Protein AF-A0A238VGG2-F1 (afdb_monomer_lite)

Secondary structure (DSSP, 8-state):
-PPPBPBTT-EEEETT-SSEEEEE--S-SS-EETTEEBPBTT--EE-TTTTSB-GGGTTPBP-----SPPBS--SS-EETTEEBPBTT-EEE-TTS-EEEEEE----S-------------------EEEEEEEEETTS-SB-S---TT--EEEEEEEESPPTT-EEEEEEE-TT---SBTTB-EEEEEEEB-TTSEEEEEE--------

Structure (mmCIF, N/CA/C/O backbone):
data_AF-A0A238VGG2-F1
#
_entry.id   AF-A0A238VGG2-F1
#
loop_
_atom_site.group_PDB
_atom_site.id
_atom_site.type_symbol
_atom_site.label_atom_id
_atom_site.label_alt_id
_atom_site.label_comp_id
_atom_site.label_asym_id
_atom_site.label_entity_id
_atom_site.label_seq_id
_atom_site.pdbx_PDB_ins_code
_atom_site.Cartn_x
_atom_site.Cartn_y
_atom_site.Cartn_z
_atom_site.occupancy
_atom_site.B_iso_or_equiv
_atom_site.auth_seq_id
_atom_site.auth_comp_id
_atom_site.auth_asym_id
_atom_site.auth_atom_id
_atom_site.pdbx_PDB_model_num
ATOM 1 N N . MET A 1 1 ? 12.698 -25.047 -14.160 1.00 49.50 1 MET A N 1
ATOM 2 C CA . MET A 1 1 ? 12.007 -24.312 -13.079 1.00 49.50 1 MET A CA 1
ATOM 3 C C . MET A 1 1 ? 10.687 -23.835 -13.647 1.00 49.50 1 MET A C 1
ATOM 5 O O . MET A 1 1 ? 10.667 -23.454 -14.809 1.00 49.50 1 MET A O 1
ATOM 9 N N . ALA A 1 2 ? 9.591 -23.953 -12.907 1.00 60.28 2 ALA A N 1
ATOM 10 C CA . ALA A 1 2 ? 8.304 -23.449 -13.374 1.00 60.28 2 ALA A CA 1
ATOM 11 C C . ALA A 1 2 ? 8.304 -21.917 -13.292 1.00 60.28 2 ALA A C 1
ATOM 13 O O . ALA A 1 2 ? 8.657 -21.376 -12.247 1.00 60.28 2 ALA A O 1
ATOM 14 N N . THR A 1 3 ? 7.943 -21.253 -14.388 1.00 80.50 3 THR A N 1
ATOM 15 C CA . THR A 1 3 ? 7.956 -19.792 -14.491 1.00 80.50 3 THR A CA 1
ATOM 16 C C . THR A 1 3 ? 6.857 -19.174 -13.635 1.00 80.50 3 THR A C 1
ATOM 18 O O . THR A 1 3 ? 5.703 -19.607 -13.697 1.00 80.50 3 THR A O 1
ATOM 21 N N . LYS A 1 4 ? 7.213 -18.159 -12.844 1.00 90.12 4 LYS A N 1
ATOM 22 C CA . LYS A 1 4 ? 6.275 -17.431 -11.983 1.00 90.12 4 LYS A CA 1
ATOM 23 C C . LYS A 1 4 ? 5.647 -16.223 -12.678 1.00 90.12 4 LYS A C 1
ATOM 25 O O . LYS A 1 4 ? 6.296 -15.560 -13.487 1.00 90.12 4 LYS A O 1
ATOM 30 N N . TYR A 1 5 ? 4.408 -15.915 -12.308 1.00 93.00 5 TYR A N 1
ATOM 31 C CA . TYR A 1 5 ? 3.706 -14.683 -12.659 1.00 93.00 5 TYR A CA 1
ATOM 32 C C . TYR A 1 5 ? 4.059 -13.563 -11.693 1.00 93.00 5 TYR A C 1
ATOM 34 O O . TYR A 1 5 ? 4.275 -13.782 -10.501 1.00 93.00 5 TYR A O 1
ATOM 42 N N . VAL A 1 6 ? 4.073 -12.347 -12.218 1.00 94.94 6 VAL A N 1
ATOM 43 C CA . VAL A 1 6 ? 4.425 -11.149 -11.463 1.00 94.94 6 VAL A CA 1
ATOM 44 C C . VAL A 1 6 ? 3.190 -10.595 -10.766 1.00 94.94 6 VAL A C 1
ATOM 46 O O . VAL A 1 6 ? 2.151 -10.386 -11.391 1.00 94.94 6 VAL A O 1
ATOM 49 N N . CYS A 1 7 ? 3.303 -10.349 -9.465 1.00 94.69 7 CYS A N 1
ATOM 50 C CA . CYS A 1 7 ? 2.231 -9.786 -8.652 1.00 94.69 7 CYS A CA 1
ATOM 51 C C . CYS A 1 7 ? 2.473 -8.297 -8.357 1.00 94.69 7 CYS A C 1
ATOM 53 O O . CYS A 1 7 ? 3.608 -7.821 -8.354 1.00 94.69 7 CYS A O 1
ATOM 55 N N . LYS A 1 8 ? 1.413 -7.554 -8.025 1.00 95.94 8 LYS A N 1
ATOM 56 C CA . LYS A 1 8 ? 1.519 -6.174 -7.533 1.00 95.94 8 LYS A CA 1
ATOM 57 C C . LYS A 1 8 ? 2.476 -6.081 -6.347 1.00 95.94 8 LYS A C 1
ATOM 59 O O . LYS A 1 8 ? 2.364 -6.842 -5.387 1.00 95.94 8 LYS A O 1
ATOM 64 N N . GLY A 1 9 ? 3.380 -5.107 -6.411 1.00 96.56 9 GLY A N 1
ATOM 65 C CA . GLY A 1 9 ? 4.445 -4.910 -5.434 1.00 96.56 9 GLY A CA 1
ATOM 66 C C . GLY A 1 9 ? 5.707 -5.728 -5.702 1.00 96.56 9 GLY A C 1
ATOM 67 O O . GLY A 1 9 ? 6.626 -5.625 -4.896 1.00 96.56 9 GLY A O 1
ATOM 68 N N . ALA A 1 10 ? 5.763 -6.512 -6.788 1.00 97.56 10 ALA A N 1
ATOM 69 C CA . ALA A 1 10 ? 6.955 -7.261 -7.179 1.00 97.56 10 ALA A CA 1
ATOM 70 C C . ALA A 1 10 ? 8.208 -6.381 -7.162 1.00 97.56 10 ALA A C 1
ATOM 72 O O . ALA A 1 10 ? 8.181 -5.232 -7.616 1.00 97.56 10 ALA A O 1
ATOM 73 N N . LEU A 1 11 ? 9.301 -6.928 -6.638 1.00 98.06 11 LEU A N 1
ATOM 74 C CA . LEU A 1 11 ? 10.572 -6.226 -6.568 1.00 98.06 11 LEU A CA 1
ATOM 75 C C . LEU A 1 11 ? 11.284 -6.350 -7.906 1.00 98.06 11 LEU A C 1
ATOM 77 O O . LEU A 1 11 ? 11.356 -7.423 -8.511 1.00 98.06 11 LEU A O 1
ATOM 81 N N . CYS A 1 12 ? 11.770 -5.213 -8.380 1.00 97.94 12 CYS A N 1
ATOM 82 C CA . CYS A 1 12 ? 12.477 -5.086 -9.636 1.00 97.94 12 CYS A CA 1
ATOM 83 C C . CYS A 1 12 ? 13.794 -4.350 -9.404 1.00 97.94 12 CYS A C 1
ATOM 85 O O . CYS A 1 12 ? 13.856 -3.382 -8.645 1.00 97.94 12 CYS A O 1
ATOM 87 N N . ALA A 1 13 ? 14.841 -4.740 -10.121 1.00 97.94 13 ALA A N 1
ATOM 88 C CA . ALA A 1 13 ? 16.136 -4.080 -10.078 1.00 97.94 13 ALA A CA 1
ATOM 89 C C . ALA A 1 13 ? 16.459 -3.448 -11.431 1.00 97.94 13 ALA A C 1
ATOM 91 O O . ALA A 1 13 ? 16.430 -4.113 -12.467 1.00 97.94 13 ALA A O 1
ATOM 92 N N . CYS A 1 14 ? 16.815 -2.163 -11.410 1.00 98.12 14 CYS A N 1
ATOM 93 C CA . CYS A 1 14 ? 17.439 -1.486 -12.540 1.00 98.12 14 CYS A CA 1
ATOM 94 C C . CYS A 1 14 ? 18.959 -1.611 -12.415 1.00 98.12 14 CYS A C 1
ATOM 96 O O . CYS A 1 14 ? 19.518 -1.262 -11.377 1.00 98.12 14 CYS A O 1
ATOM 98 N N . ASN A 1 15 ? 19.654 -2.018 -13.478 1.00 98.00 15 ASN A N 1
ATOM 99 C CA . ASN A 1 15 ? 21.123 -2.120 -13.469 1.00 98.00 15 ASN A CA 1
ATOM 100 C C . ASN A 1 15 ? 21.849 -0.776 -13.226 1.00 98.00 15 ASN A C 1
ATOM 102 O O . ASN A 1 15 ? 23.027 -0.764 -12.862 1.00 98.00 15 ASN A O 1
ATOM 106 N N . GLN A 1 16 ? 21.153 0.349 -13.410 1.00 97.81 16 GLN A N 1
ATOM 107 C CA . GLN A 1 16 ? 21.659 1.698 -13.138 1.00 97.81 16 GLN A CA 1
ATOM 108 C C . GLN A 1 16 ? 21.134 2.294 -11.826 1.00 97.81 16 GLN A C 1
ATOM 110 O O . GLN A 1 16 ? 21.516 3.413 -11.489 1.00 97.81 16 GLN A O 1
ATOM 115 N N . GLY A 1 17 ? 20.254 1.585 -11.114 1.00 97.00 17 GLY A N 1
ATOM 116 C CA . GLY A 1 17 ? 19.713 1.993 -9.819 1.00 97.00 17 GLY A CA 1
ATOM 117 C C . GLY A 1 17 ? 20.608 1.579 -8.650 1.00 97.00 17 GLY A C 1
ATOM 118 O O . GLY A 1 17 ? 21.492 0.733 -8.794 1.00 97.00 17 GLY A O 1
ATOM 119 N N . THR A 1 18 ? 20.365 2.163 -7.478 1.00 97.06 18 THR A N 1
ATOM 120 C CA . THR A 1 18 ? 21.020 1.772 -6.216 1.00 97.06 18 THR A CA 1
ATOM 121 C C . THR A 1 18 ? 20.118 0.955 -5.295 1.00 97.06 18 THR A C 1
ATOM 123 O O . THR A 1 18 ? 20.611 0.379 -4.327 1.00 97.06 18 THR A O 1
ATOM 126 N N . LYS A 1 19 ? 18.811 0.906 -5.572 1.00 97.38 19 LYS A N 1
ATOM 127 C CA . LYS A 1 19 ? 17.815 0.155 -4.799 1.00 97.38 19 LYS A CA 1
ATOM 128 C C . LYS A 1 19 ? 16.860 -0.598 -5.720 1.00 97.38 19 LYS A C 1
ATOM 130 O O . LYS A 1 19 ? 16.737 -0.274 -6.903 1.00 97.38 19 LYS A O 1
ATOM 135 N N . GLU A 1 20 ? 16.167 -1.576 -5.155 1.00 97.50 20 GLU A N 1
ATOM 136 C CA . GLU A 1 20 ? 15.030 -2.218 -5.808 1.00 97.50 20 GLU A CA 1
ATOM 137 C C . GLU A 1 20 ? 13.813 -1.288 -5.809 1.00 97.50 20 GLU A C 1
ATOM 139 O O . GLU A 1 20 ? 13.589 -0.539 -4.856 1.00 97.50 20 GLU A O 1
ATOM 144 N N . GLY A 1 21 ? 13.038 -1.347 -6.889 1.00 97.31 21 GLY A N 1
ATOM 145 C CA . GLY A 1 21 ? 11.762 -0.662 -7.037 1.00 97.31 21 GLY A CA 1
ATOM 146 C C . GLY A 1 21 ? 10.603 -1.646 -6.954 1.00 97.31 21 GLY A C 1
ATOM 147 O O . GLY A 1 21 ? 10.689 -2.757 -7.470 1.00 97.31 21 GLY A O 1
ATOM 148 N N . ALA A 1 22 ? 9.505 -1.226 -6.329 1.00 98.12 22 ALA A N 1
ATOM 149 C CA . ALA A 1 22 ? 8.283 -2.019 -6.257 1.00 98.12 22 ALA A CA 1
ATOM 150 C C . ALA A 1 22 ? 7.364 -1.689 -7.441 1.00 98.12 22 ALA A C 1
ATOM 152 O O . ALA A 1 22 ? 6.966 -0.531 -7.608 1.00 98.12 22 ALA A O 1
ATOM 153 N N . LEU A 1 23 ? 7.022 -2.701 -8.237 1.00 98.12 23 LEU A N 1
ATOM 154 C CA . LEU A 1 23 ? 6.115 -2.593 -9.378 1.00 98.12 23 LEU A CA 1
ATOM 155 C C . LEU A 1 23 ? 4.703 -2.230 -8.913 1.00 98.12 23 LEU A C 1
ATOM 157 O O . LEU A 1 23 ? 4.138 -2.893 -8.035 1.00 98.12 23 LEU A O 1
ATOM 161 N N . ASP A 1 24 ? 4.110 -1.204 -9.513 1.00 96.94 24 ASP A N 1
ATOM 162 C CA . ASP A 1 24 ? 2.689 -0.930 -9.355 1.00 96.94 24 ASP A CA 1
ATOM 163 C C . ASP A 1 24 ? 1.898 -1.571 -10.496 1.00 96.94 24 ASP A C 1
ATOM 165 O O . ASP A 1 24 ? 2.328 -1.591 -11.643 1.00 96.94 24 ASP A O 1
ATOM 169 N N . VAL A 1 25 ? 0.734 -2.118 -10.157 1.00 96.50 25 VAL A N 1
ATOM 170 C CA . VAL A 1 25 ? -0.173 -2.748 -11.122 1.00 96.50 25 VAL A CA 1
ATOM 171 C C . VAL A 1 25 ? -1.444 -1.923 -11.162 1.00 96.50 25 VAL A C 1
ATOM 173 O O . VAL A 1 25 ? -2.131 -1.796 -10.138 1.00 96.50 25 VAL A O 1
ATOM 176 N N . SER A 1 26 ? -1.704 -1.344 -12.330 1.00 94.69 26 SER A N 1
ATOM 177 C CA . SER A 1 26 ? -2.822 -0.435 -12.619 1.00 94.69 26 SER A CA 1
ATOM 178 C C . SER A 1 26 ? -3.506 -0.741 -13.955 1.00 94.69 26 SER A C 1
ATOM 180 O O . SER A 1 26 ? -4.574 -0.205 -14.242 1.00 94.69 26 SER A O 1
ATOM 182 N N . SER A 1 27 ? -2.933 -1.643 -14.754 1.00 93.88 27 SER A N 1
ATOM 183 C CA . SER A 1 27 ? -3.459 -2.078 -16.048 1.00 93.88 27 SER A CA 1
ATOM 184 C C . SER A 1 27 ? -4.814 -2.794 -15.975 1.00 93.88 27 SER A C 1
ATOM 186 O O . SER A 1 27 ? -5.473 -2.921 -17.013 1.00 93.88 27 SER A O 1
ATOM 188 N N . GLN A 1 28 ? -5.192 -3.282 -14.787 1.00 90.00 28 GLN A N 1
ATOM 189 C CA . GLN A 1 28 ? -6.351 -4.128 -14.498 1.00 90.00 28 GLN A CA 1
ATOM 190 C C . GLN A 1 28 ? -6.676 -4.116 -12.988 1.00 90.00 28 GLN A C 1
ATOM 192 O O . GLN A 1 28 ? -5.826 -3.753 -12.171 1.00 90.00 28 GLN A O 1
ATOM 197 N N . ASN A 1 29 ? -7.889 -4.528 -12.605 1.00 90.19 29 ASN A N 1
ATOM 198 C CA . ASN A 1 29 ? -8.339 -4.577 -11.204 1.00 90.19 29 ASN A CA 1
ATOM 199 C C . ASN A 1 29 ? -9.142 -5.844 -10.824 1.00 90.19 29 ASN A C 1
ATOM 201 O O . ASN A 1 29 ? -9.774 -5.865 -9.769 1.00 90.19 29 ASN A O 1
ATOM 205 N N . THR A 1 30 ? -9.126 -6.886 -11.660 1.00 82.81 30 THR A N 1
ATOM 206 C CA . THR A 1 30 ? -9.987 -8.077 -11.536 1.00 82.81 30 THR A CA 1
ATOM 207 C C . THR A 1 30 ? -9.240 -9.401 -11.405 1.00 82.81 30 THR A C 1
ATOM 209 O O . THR A 1 30 ? -9.787 -10.337 -10.833 1.00 82.81 30 THR A O 1
ATOM 212 N N . ILE A 1 31 ? -8.011 -9.515 -11.917 1.00 85.19 31 ILE A N 1
ATOM 213 C CA . ILE A 1 31 ? -7.256 -10.775 -11.936 1.00 85.19 31 ILE A CA 1
ATOM 214 C C . ILE A 1 31 ? -6.191 -10.765 -10.848 1.00 85.19 31 ILE A C 1
ATOM 216 O O . ILE A 1 31 ? -5.329 -9.882 -10.800 1.00 85.19 31 ILE A O 1
ATOM 220 N N . PHE A 1 32 ? -6.232 -11.780 -9.988 1.00 85.69 32 PHE A N 1
ATOM 221 C CA . PHE A 1 32 ? -5.375 -11.884 -8.816 1.00 85.69 32 PHE A CA 1
ATOM 222 C C . PHE A 1 32 ? -4.596 -13.199 -8.819 1.00 85.69 32 PHE A C 1
ATOM 224 O O . PHE A 1 32 ? -5.103 -14.252 -9.192 1.00 85.69 32 PHE A O 1
ATOM 231 N N . VAL A 1 33 ? -3.354 -13.134 -8.353 1.00 83.81 33 VAL A N 1
ATOM 232 C CA . VAL A 1 33 ? -2.507 -14.276 -8.019 1.00 83.81 33 VAL A CA 1
ATOM 233 C C . VAL A 1 33 ? -2.183 -14.151 -6.542 1.00 83.81 33 VAL A C 1
ATOM 235 O O . VAL A 1 33 ? -1.551 -13.182 -6.130 1.00 83.81 33 VAL A O 1
ATOM 238 N N . GLN A 1 34 ? -2.622 -15.122 -5.737 1.00 84.56 34 GLN A N 1
ATOM 239 C CA . GLN A 1 34 ? -2.363 -15.129 -4.289 1.00 84.56 34 GLN A CA 1
ATOM 240 C C . GLN A 1 34 ? -2.766 -13.797 -3.623 1.00 84.56 34 GLN A C 1
ATOM 242 O O . GLN A 1 34 ? -1.952 -13.160 -2.959 1.00 84.56 34 GLN A O 1
ATOM 247 N N . GLU A 1 35 ? -4.009 -13.358 -3.868 1.00 84.19 35 GLU A N 1
ATOM 248 C CA . GLU A 1 35 ? -4.610 -12.128 -3.310 1.00 84.19 35 GLU A CA 1
ATOM 249 C C . GLU A 1 35 ? -3.958 -10.808 -3.768 1.00 84.19 35 GLU A C 1
ATOM 251 O O . GLU A 1 35 ? -4.343 -9.725 -3.328 1.00 84.19 35 GLU A O 1
ATOM 256 N N . LYS A 1 36 ? -3.010 -10.860 -4.710 1.00 89.06 36 LYS A N 1
ATOM 257 C CA . LYS A 1 36 ? -2.356 -9.684 -5.300 1.00 89.06 36 LYS A CA 1
ATOM 258 C C . LYS A 1 36 ? -2.720 -9.565 -6.772 1.00 89.06 36 LYS A C 1
ATOM 260 O O . LYS A 1 36 ? -2.786 -10.571 -7.467 1.00 89.06 36 LYS A O 1
ATOM 265 N N . LEU A 1 37 ? -2.917 -8.345 -7.271 1.00 92.00 37 LEU A N 1
ATOM 266 C CA . LEU A 1 37 ? -3.197 -8.126 -8.694 1.00 92.00 37 LEU A CA 1
ATOM 267 C C . LEU A 1 37 ? -2.074 -8.710 -9.563 1.00 92.00 37 LEU A C 1
ATOM 269 O O . LEU A 1 37 ? -0.897 -8.460 -9.300 1.00 92.00 37 LEU A O 1
ATOM 273 N N . MET A 1 38 ? -2.442 -9.471 -10.593 1.00 92.38 38 MET A N 1
ATOM 274 C CA . MET A 1 38 ? -1.508 -9.970 -11.602 1.00 92.38 38 MET A CA 1
ATOM 275 C C . MET A 1 38 ? -1.034 -8.812 -12.487 1.00 92.38 38 MET A C 1
ATOM 277 O O . MET A 1 38 ? -1.862 -8.065 -13.010 1.00 92.38 38 MET A O 1
ATOM 281 N N . ALA A 1 39 ? 0.277 -8.668 -12.666 1.00 96.44 39 ALA A N 1
ATOM 282 C CA . ALA A 1 39 ? 0.845 -7.682 -13.576 1.00 96.44 39 ALA A CA 1
ATOM 283 C C . ALA A 1 39 ? 0.727 -8.138 -15.037 1.00 96.44 39 ALA A C 1
ATOM 285 O O . ALA A 1 39 ? 0.787 -9.329 -15.356 1.00 96.44 39 ALA A O 1
ATOM 286 N N . THR A 1 40 ? 0.607 -7.167 -15.929 1.00 97.06 40 THR A N 1
ATOM 287 C CA . THR A 1 40 ? 0.565 -7.349 -17.378 1.00 97.06 40 THR A CA 1
ATOM 288 C C . THR A 1 40 ? 1.739 -6.648 -18.042 1.00 97.06 40 THR A C 1
ATOM 290 O O . THR A 1 40 ? 2.438 -5.843 -17.421 1.00 97.06 40 THR A O 1
ATOM 293 N N . GLU A 1 41 ? 1.922 -6.913 -19.332 1.00 96.94 41 GLU A N 1
ATOM 294 C CA . GLU A 1 41 ? 2.948 -6.267 -20.149 1.00 96.94 41 GLU A CA 1
ATOM 295 C C . GLU A 1 41 ? 2.844 -4.728 -20.192 1.00 96.94 41 GLU A C 1
ATOM 297 O O . GLU A 1 41 ? 3.816 -4.069 -20.548 1.00 96.94 41 GLU A O 1
ATOM 302 N N . ASP A 1 42 ? 1.712 -4.147 -19.781 1.00 97.25 42 ASP A N 1
ATOM 303 C CA . ASP A 1 42 ? 1.482 -2.697 -19.768 1.00 97.25 42 ASP A CA 1
ATOM 304 C C . ASP A 1 42 ? 1.822 -2.027 -18.420 1.00 97.25 42 ASP A C 1
ATOM 306 O O . ASP A 1 42 ? 1.814 -0.799 -18.327 1.00 97.25 42 ASP A O 1
ATOM 310 N N . ASP A 1 43 ? 2.089 -2.789 -17.354 1.00 97.69 43 ASP A N 1
ATOM 311 C CA . ASP A 1 43 ? 2.350 -2.225 -16.022 1.00 97.69 43 ASP A CA 1
ATOM 312 C C . ASP A 1 43 ? 3.787 -1.704 -15.914 1.00 97.69 43 ASP A C 1
ATOM 314 O O . ASP A 1 43 ? 4.694 -2.416 -15.502 1.00 97.69 43 ASP A O 1
ATOM 318 N N . ILE A 1 44 ? 4.008 -0.451 -16.304 1.00 96.94 44 ILE A N 1
ATOM 319 C CA . ILE A 1 44 ? 5.346 0.163 -16.407 1.00 96.94 44 ILE A CA 1
ATOM 320 C C . ILE A 1 44 ? 5.668 1.159 -15.281 1.00 96.94 44 ILE A C 1
ATOM 322 O O . ILE A 1 44 ? 6.671 1.873 -15.338 1.00 96.94 44 ILE A O 1
ATOM 326 N N . THR A 1 45 ? 4.813 1.246 -14.262 1.00 96.38 45 THR A N 1
ATOM 327 C CA . THR A 1 45 ? 4.936 2.208 -13.162 1.00 96.38 45 THR A CA 1
ATOM 328 C C . THR A 1 45 ? 5.507 1.560 -11.904 1.00 96.38 45 THR A C 1
ATOM 330 O O . THR A 1 45 ? 5.261 0.398 -11.595 1.00 96.38 45 THR A O 1
ATOM 333 N N . PHE A 1 46 ? 6.281 2.329 -11.140 1.00 97.25 46 PHE A N 1
ATOM 334 C CA . PHE A 1 46 ? 6.927 1.867 -9.911 1.00 97.25 46 PHE A CA 1
ATOM 335 C C . PHE A 1 46 ? 6.618 2.834 -8.773 1.00 97.25 46 PHE A C 1
ATOM 337 O O . PHE A 1 46 ? 6.467 4.036 -8.994 1.00 97.25 46 PHE A O 1
ATOM 344 N N . LYS A 1 47 ? 6.542 2.331 -7.541 1.00 96.19 47 LYS A N 1
ATOM 345 C CA . LYS A 1 47 ? 6.327 3.182 -6.364 1.00 96.19 47 LYS A CA 1
ATOM 346 C C . LYS A 1 47 ? 7.597 3.948 -6.001 1.00 96.19 47 LYS A C 1
ATOM 348 O O . LYS A 1 47 ? 8.693 3.392 -6.043 1.00 96.19 47 LYS A O 1
ATOM 353 N N . SER A 1 48 ? 7.443 5.207 -5.584 1.00 93.19 48 SER A N 1
ATOM 354 C CA . SER A 1 48 ? 8.524 5.993 -4.970 1.00 93.19 48 SER A CA 1
ATOM 355 C C . SER A 1 48 ? 9.080 5.247 -3.742 1.00 93.19 48 SER A C 1
ATOM 357 O O . SER A 1 48 ? 8.277 4.720 -2.966 1.00 93.19 48 SER A O 1
ATOM 359 N N . PRO A 1 49 ? 10.413 5.154 -3.551 1.00 93.81 49 PRO A N 1
ATOM 360 C CA 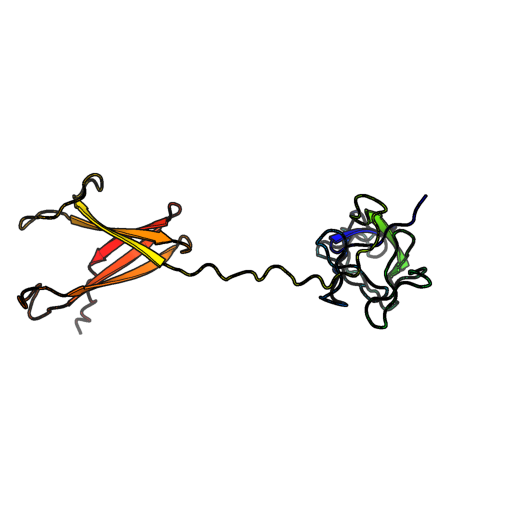. PRO A 1 49 ? 11.485 5.926 -4.197 1.00 93.81 49 PRO A CA 1
ATOM 361 C C . PRO A 1 49 ? 12.057 5.314 -5.494 1.00 93.81 49 PRO A C 1
ATOM 363 O O . PRO A 1 49 ? 13.226 5.532 -5.817 1.00 93.81 49 PRO A O 1
ATOM 366 N N . PHE A 1 50 ? 11.261 4.549 -6.248 1.00 94.81 50 PHE A N 1
ATOM 367 C CA . PHE A 1 50 ? 11.663 3.902 -7.500 1.00 94.81 50 PHE A CA 1
ATOM 368 C C . PHE A 1 50 ? 12.908 3.026 -7.289 1.00 94.81 50 PHE A C 1
ATOM 370 O O . PHE A 1 50 ? 12.935 2.219 -6.369 1.00 94.81 50 PHE A O 1
ATOM 377 N N . PHE A 1 51 ? 13.953 3.201 -8.102 1.00 97.56 51 PHE A N 1
ATOM 378 C CA . PHE A 1 51 ? 15.206 2.441 -8.019 1.00 97.56 51 PHE A CA 1
ATOM 379 C C . PHE A 1 51 ? 16.311 3.160 -7.217 1.00 97.56 51 PHE A C 1
ATOM 381 O O . PHE A 1 51 ? 17.503 2.948 -7.459 1.00 97.56 51 PHE A O 1
ATOM 388 N N . GLY A 1 52 ? 15.943 4.052 -6.288 1.00 97.00 52 GLY A N 1
ATOM 389 C CA . GLY A 1 52 ? 16.901 4.839 -5.506 1.00 97.00 52 GLY A CA 1
ATOM 390 C C . GLY A 1 52 ? 17.564 5.926 -6.350 1.00 97.00 52 GLY A C 1
ATOM 391 O O . GLY A 1 52 ? 16.870 6.758 -6.922 1.00 97.00 52 GLY A O 1
ATOM 392 N N . ASN A 1 53 ? 18.892 5.919 -6.451 1.00 97.56 53 ASN A N 1
ATOM 393 C CA . ASN A 1 53 ? 19.662 6.889 -7.236 1.00 97.56 53 ASN A CA 1
ATOM 394 C C . ASN A 1 53 ? 20.082 6.274 -8.574 1.00 97.56 53 ASN A C 1
ATOM 396 O O . ASN A 1 53 ? 20.368 5.080 -8.648 1.00 97.56 53 ASN A O 1
ATOM 400 N N . CYS A 1 54 ? 20.138 7.080 -9.633 1.00 97.38 54 CYS A N 1
ATOM 401 C CA . CYS A 1 54 ? 20.461 6.608 -10.976 1.00 97.38 54 CYS A CA 1
ATOM 402 C C . CYS A 1 54 ? 21.880 7.010 -11.400 1.00 97.38 54 CYS A C 1
ATOM 404 O O . CYS A 1 54 ? 22.185 8.194 -11.551 1.00 97.38 54 CYS A O 1
ATOM 406 N N . LYS A 1 55 ? 22.731 6.020 -11.695 1.00 97.25 55 LYS A N 1
ATOM 407 C CA . LYS A 1 55 ? 24.117 6.231 -12.156 1.00 97.25 55 LYS A CA 1
ATOM 408 C C . LYS A 1 55 ? 24.195 7.054 -13.447 1.00 97.25 55 LYS A C 1
ATOM 410 O O . LYS A 1 55 ? 25.075 7.896 -13.586 1.00 97.25 55 LYS A O 1
ATOM 415 N N . LEU A 1 56 ? 23.242 6.859 -14.364 1.00 96.25 56 LEU A N 1
ATOM 416 C CA . LEU A 1 56 ? 23.173 7.600 -15.632 1.00 96.25 56 LEU A CA 1
ATOM 417 C C . LEU A 1 56 ? 22.668 9.042 -15.468 1.00 96.25 56 LEU A C 1
ATOM 419 O O . LEU A 1 56 ? 22.908 9.875 -16.336 1.00 96.25 56 LEU A O 1
ATOM 423 N N . LYS A 1 57 ? 22.019 9.365 -14.342 1.00 94.19 57 LYS A N 1
ATOM 424 C CA . LYS A 1 57 ? 21.597 10.728 -13.987 1.00 94.19 57 LYS A CA 1
ATOM 425 C C . LYS A 1 57 ? 22.517 11.332 -12.924 1.00 94.19 57 LYS A C 1
ATOM 427 O O . LYS A 1 57 ? 22.039 11.896 -11.957 1.00 94.19 57 LYS A O 1
ATOM 432 N N . LYS A 1 58 ? 23.840 11.166 -13.051 1.00 94.38 58 LYS A N 1
ATOM 433 C CA . LYS A 1 58 ? 24.835 11.740 -12.113 1.00 94.38 58 LYS A CA 1
ATOM 434 C C . LYS A 1 58 ? 24.579 11.392 -10.631 1.00 94.38 58 LYS A C 1
ATOM 436 O O . LYS A 1 58 ? 24.946 12.155 -9.746 1.00 94.38 58 LYS A O 1
ATOM 441 N N . ASN A 1 59 ? 23.999 10.219 -10.364 1.00 93.44 59 ASN A N 1
ATOM 442 C CA . ASN A 1 59 ? 23.560 9.759 -9.040 1.00 93.44 59 ASN A CA 1
ATOM 443 C C . ASN A 1 59 ? 22.424 10.576 -8.396 1.00 93.44 59 ASN A C 1
ATOM 445 O O . ASN A 1 59 ? 22.201 10.441 -7.192 1.00 93.44 59 ASN A O 1
ATOM 449 N N . ASP A 1 60 ? 21.665 11.342 -9.179 1.00 95.62 60 ASP A N 1
ATOM 450 C CA . ASP A 1 60 ? 20.418 11.965 -8.734 1.00 95.62 60 ASP A CA 1
ATOM 451 C C . ASP A 1 60 ? 19.326 10.910 -8.462 1.00 95.62 60 ASP A C 1
ATOM 453 O O . ASP A 1 60 ? 19.409 9.776 -8.967 1.00 95.62 60 ASP A O 1
ATOM 457 N N . PRO A 1 61 ? 18.277 11.254 -7.686 1.00 96.31 61 PRO A N 1
ATOM 458 C CA . PRO A 1 61 ? 17.117 10.393 -7.492 1.00 96.31 61 PRO A CA 1
ATOM 459 C C . PRO A 1 61 ? 16.534 9.897 -8.822 1.00 96.31 61 PRO A C 1
ATOM 46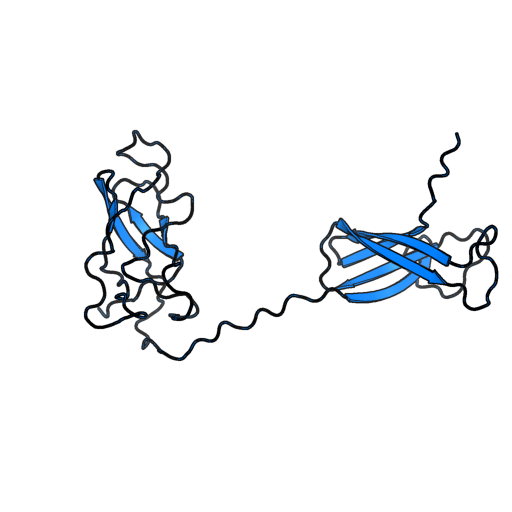1 O O . PRO A 1 61 ? 16.3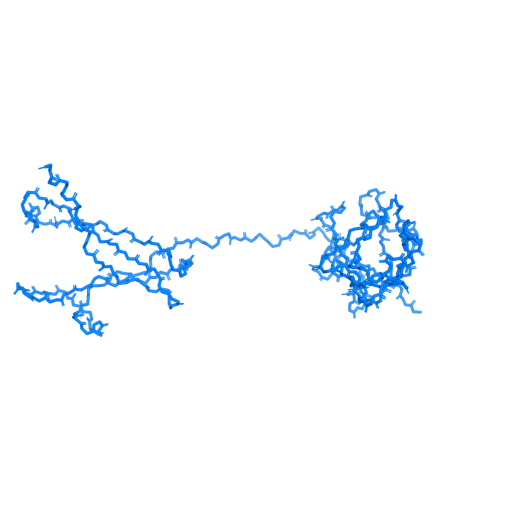02 10.655 -9.767 1.00 96.31 61 PRO A O 1
ATOM 464 N N . CYS A 1 62 ? 16.306 8.591 -8.901 1.00 95.38 62 CYS A N 1
ATOM 465 C CA . CYS A 1 62 ? 15.827 7.929 -10.098 1.00 95.38 62 CYS A CA 1
ATOM 466 C C . CYS A 1 62 ? 14.388 8.352 -10.396 1.00 95.38 62 CYS A C 1
ATOM 468 O O . CYS A 1 62 ? 13.482 8.122 -9.606 1.00 95.38 62 CYS A O 1
ATOM 470 N N . THR A 1 63 ? 14.183 8.913 -11.581 1.00 94.94 63 THR A N 1
ATOM 471 C CA . THR A 1 63 ? 12.870 9.110 -12.200 1.00 94.94 63 THR A CA 1
ATOM 472 C C . THR A 1 63 ? 12.845 8.258 -13.468 1.00 94.94 63 THR A C 1
ATOM 474 O O . THR A 1 63 ? 13.414 8.683 -14.485 1.00 94.94 63 THR A O 1
ATOM 477 N N . PRO A 1 64 ? 12.338 7.010 -13.398 1.00 93.19 64 PRO A N 1
ATOM 478 C CA . PRO A 1 64 ? 12.337 6.107 -14.542 1.00 93.19 64 PRO A CA 1
ATOM 479 C C . PRO A 1 64 ? 11.437 6.667 -15.646 1.00 93.19 64 PRO A C 1
ATOM 481 O O . PRO A 1 64 ? 10.337 7.139 -15.375 1.00 93.19 64 PRO A O 1
ATOM 484 N N . VAL A 1 65 ? 11.921 6.613 -16.885 1.00 94.81 65 VAL A N 1
ATOM 485 C CA . VAL A 1 65 ? 11.164 6.999 -18.079 1.00 94.81 65 VAL A CA 1
ATOM 486 C C . VAL A 1 65 ? 11.037 5.741 -18.921 1.00 94.81 65 VAL A C 1
ATOM 488 O O . VAL A 1 65 ? 12.040 5.203 -19.384 1.00 94.81 65 VAL A O 1
ATOM 491 N N . ILE A 1 66 ? 9.825 5.211 -19.022 1.00 96.19 66 ILE A N 1
ATOM 492 C CA . ILE A 1 66 ? 9.536 3.950 -19.701 1.00 96.19 66 ILE A CA 1
ATOM 493 C C . ILE A 1 66 ? 8.370 4.211 -20.644 1.00 96.19 66 ILE A C 1
ATOM 495 O O . ILE A 1 66 ? 7.362 4.782 -20.237 1.00 96.19 66 ILE A O 1
ATOM 499 N N . GLU A 1 67 ? 8.530 3.807 -21.898 1.00 93.06 67 GLU A N 1
ATOM 500 C CA . GLU A 1 67 ? 7.549 4.036 -22.971 1.00 93.06 67 GLU A CA 1
ATOM 501 C C . GLU A 1 67 ? 7.159 2.730 -23.676 1.00 93.06 67 GLU A C 1
ATOM 503 O O . GLU A 1 67 ? 6.255 2.702 -24.508 1.00 93.06 67 GLU A O 1
ATOM 508 N N . THR A 1 68 ? 7.845 1.637 -23.344 1.00 93.75 68 THR A N 1
ATOM 509 C CA . THR A 1 68 ? 7.670 0.317 -23.940 1.00 93.75 68 THR A CA 1
ATOM 510 C C . THR A 1 68 ? 7.043 -0.646 -22.946 1.00 93.75 68 THR A C 1
ATOM 512 O O . THR A 1 68 ? 7.179 -0.493 -21.734 1.00 93.75 68 THR A O 1
ATOM 515 N N . LYS A 1 69 ? 6.344 -1.648 -23.480 1.00 96.31 69 LYS A N 1
ATOM 516 C CA . LYS A 1 69 ? 5.794 -2.763 -22.709 1.00 96.31 69 LYS A CA 1
ATOM 517 C C . LYS A 1 69 ? 6.907 -3.680 -22.204 1.00 96.31 69 LYS A C 1
ATOM 519 O O . LYS A 1 69 ? 8.015 -3.672 -22.742 1.00 96.31 69 LYS A O 1
ATOM 524 N N . TRP A 1 70 ? 6.587 -4.519 -21.225 1.00 97.06 70 TRP A N 1
ATOM 525 C CA . TRP A 1 70 ? 7.475 -5.604 -20.818 1.00 97.06 70 TRP A CA 1
ATOM 526 C C . TRP A 1 70 ? 7.753 -6.561 -21.978 1.00 97.06 70 TRP A C 1
ATOM 528 O O . TRP A 1 70 ? 6.845 -7.029 -22.666 1.00 97.06 70 TRP A O 1
ATOM 538 N N . GLU A 1 71 ? 9.024 -6.892 -22.156 1.00 96.75 71 GLU A N 1
ATOM 539 C CA . GLU A 1 71 ? 9.486 -7.912 -23.085 1.00 96.75 71 GLU A CA 1
ATOM 540 C C . GLU A 1 71 ? 9.369 -9.300 -22.452 1.00 96.75 71 GLU A C 1
ATOM 542 O O . GLU A 1 71 ? 9.422 -9.454 -21.231 1.00 96.75 71 GLU A O 1
ATOM 547 N N . ASN A 1 72 ? 9.239 -10.332 -23.287 1.00 94.75 72 ASN A N 1
ATOM 548 C CA . ASN A 1 72 ? 9.064 -11.726 -22.861 1.00 94.75 72 ASN A CA 1
ATOM 549 C C . ASN A 1 72 ? 7.908 -11.945 -21.853 1.00 94.75 72 ASN A C 1
ATOM 551 O O . ASN A 1 72 ? 8.120 -12.585 -20.815 1.00 94.75 72 ASN A O 1
ATOM 555 N N . PRO A 1 73 ? 6.690 -11.422 -22.107 1.00 94.75 73 PRO A N 1
ATOM 556 C CA . PRO A 1 73 ? 5.521 -11.769 -21.308 1.00 94.75 73 PRO A CA 1
ATOM 557 C C . PRO A 1 73 ? 5.068 -13.207 -21.613 1.00 94.75 73 PRO A C 1
ATOM 559 O O . PRO A 1 73 ? 5.604 -13.884 -22.496 1.00 94.75 73 PRO A O 1
ATOM 562 N N . ALA A 1 74 ? 4.047 -13.683 -20.906 1.00 92.31 74 ALA A N 1
ATOM 563 C CA . ALA A 1 74 ? 3.475 -15.004 -21.131 1.00 92.31 74 ALA A CA 1
ATOM 564 C C . ALA A 1 74 ? 2.986 -15.187 -22.577 1.00 92.31 74 ALA A C 1
ATOM 566 O O . ALA A 1 74 ? 2.346 -14.311 -23.159 1.00 92.31 74 ALA A O 1
ATOM 567 N N . ALA A 1 75 ? 3.255 -16.357 -23.162 1.00 89.81 75 ALA A N 1
ATOM 568 C CA . ALA A 1 75 ? 2.897 -16.639 -24.552 1.00 89.81 75 ALA A CA 1
ATOM 569 C C . ALA A 1 75 ? 1.380 -16.789 -24.762 1.00 89.81 75 ALA A C 1
ATOM 571 O O . ALA A 1 75 ? 0.863 -16.384 -25.800 1.00 89.81 75 ALA A O 1
ATOM 572 N N . ASN A 1 76 ? 0.684 -17.376 -23.786 1.00 85.56 76 ASN A N 1
ATOM 573 C CA . ASN A 1 76 ? -0.706 -17.820 -23.900 1.00 85.56 76 ASN A CA 1
ATOM 574 C C . ASN A 1 76 ? -1.584 -17.444 -22.693 1.00 85.56 76 ASN A C 1
ATOM 576 O O . ASN A 1 76 ? -2.695 -17.957 -22.576 1.00 85.56 76 ASN A O 1
ATOM 580 N N . VAL A 1 77 ? -1.103 -16.578 -21.796 1.00 88.38 77 VAL A N 1
ATOM 581 C CA . VAL A 1 77 ? -1.869 -16.130 -20.625 1.00 88.38 77 VAL A CA 1
ATOM 582 C C . VAL A 1 77 ? -2.149 -14.644 -20.716 1.00 88.38 77 VAL A C 1
ATOM 584 O O . VAL A 1 77 ? -1.233 -13.831 -20.840 1.00 88.38 77 VAL A O 1
ATOM 587 N N . TYR A 1 78 ? -3.437 -14.316 -20.643 1.00 87.62 78 TYR A N 1
ATOM 588 C CA . TYR A 1 78 ? -3.958 -12.983 -20.883 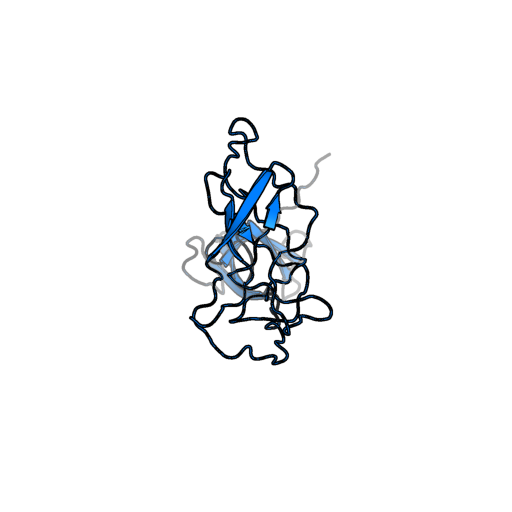1.00 87.62 78 TYR A CA 1
ATOM 589 C C . TYR A 1 78 ? -4.799 -12.500 -19.705 1.00 87.62 78 TYR A C 1
ATOM 591 O O . TYR A 1 78 ? -5.560 -13.260 -19.108 1.00 87.62 78 TYR A O 1
ATOM 599 N N . VAL A 1 79 ? -4.687 -11.208 -19.417 1.00 85.88 79 VAL A N 1
ATOM 600 C CA . VAL A 1 79 ? -5.571 -10.450 -18.538 1.00 85.88 79 VAL A CA 1
ATOM 601 C C . VAL A 1 79 ? -6.333 -9.470 -19.426 1.00 85.88 79 VAL A C 1
ATOM 603 O O . VAL A 1 79 ? -5.801 -8.444 -19.855 1.00 85.88 79 VAL A O 1
ATOM 606 N N . GLY A 1 80 ? -7.561 -9.838 -19.798 1.00 85.31 80 GLY A N 1
ATOM 607 C CA . GLY A 1 80 ? -8.283 -9.164 -20.878 1.00 85.31 80 GLY A CA 1
ATOM 608 C C . GLY A 1 80 ? -7.573 -9.367 -22.220 1.00 85.31 80 GLY A C 1
ATOM 609 O O . GLY A 1 80 ? -7.427 -10.496 -22.679 1.00 85.31 80 GLY A O 1
ATOM 610 N N . ASN A 1 81 ? -7.116 -8.280 -22.842 1.00 89.38 81 ASN A N 1
ATOM 611 C CA . ASN A 1 81 ? -6.360 -8.294 -24.101 1.00 89.38 81 ASN A CA 1
ATOM 612 C C . ASN A 1 81 ? -4.838 -8.132 -23.918 1.00 89.38 81 ASN A C 1
ATOM 614 O O . ASN A 1 81 ? -4.117 -8.027 -24.909 1.00 89.38 81 ASN A O 1
ATOM 618 N N . LYS A 1 82 ? -4.346 -8.097 -22.675 1.00 93.62 82 LYS A N 1
ATOM 619 C CA . LYS A 1 82 ? -2.933 -7.870 -22.338 1.00 93.62 82 LYS A CA 1
ATOM 620 C C . LYS A 1 82 ? -2.293 -9.170 -21.887 1.00 93.62 82 LYS A C 1
ATOM 622 O O . LYS A 1 82 ? -2.933 -9.948 -21.185 1.00 93.62 82 LYS A O 1
ATOM 627 N N . LYS A 1 83 ? -1.035 -9.415 -22.245 1.00 94.38 83 LYS A N 1
ATOM 628 C CA . LYS A 1 83 ? -0.317 -10.609 -21.779 1.00 94.38 83 LYS A CA 1
ATOM 629 C C . LYS A 1 83 ? 0.131 -10.448 -20.330 1.00 94.38 83 LYS A C 1
ATOM 631 O O . LYS A 1 83 ? 0.512 -9.354 -19.917 1.00 94.38 83 LYS A O 1
ATOM 636 N N . ALA A 1 84 ? 0.095 -11.534 -19.566 1.00 93.94 84 ALA A N 1
ATOM 637 C CA . ALA A 1 84 ? 0.578 -11.547 -18.189 1.00 93.94 84 ALA A CA 1
ATOM 638 C C . ALA A 1 84 ? 2.110 -11.453 -18.135 1.00 93.94 84 ALA A C 1
ATOM 640 O O . ALA A 1 84 ? 2.803 -12.108 -18.916 1.00 93.94 84 ALA A O 1
ATOM 641 N N . SER A 1 85 ? 2.638 -10.678 -17.191 1.00 95.62 85 SER A N 1
ATOM 642 C CA . SER A 1 85 ? 4.083 -10.568 -16.976 1.00 95.62 85 SER A CA 1
ATOM 643 C C . SER A 1 85 ? 4.615 -11.779 -16.215 1.00 95.62 85 SER A C 1
ATOM 645 O O . SER A 1 85 ? 3.990 -12.277 -15.271 1.00 95.62 85 SER A O 1
ATOM 647 N N . LEU A 1 86 ? 5.790 -12.244 -16.624 1.00 94.69 86 LEU A N 1
ATOM 648 C CA . LEU A 1 86 ? 6.500 -13.373 -16.034 1.00 94.69 86 LEU A CA 1
ATOM 649 C C . LEU A 1 86 ? 7.745 -12.877 -15.304 1.00 94.69 86 LEU A C 1
ATOM 651 O O . LEU A 1 86 ? 8.261 -11.813 -15.612 1.00 94.69 86 LEU A O 1
ATOM 655 N N . GLU A 1 87 ? 8.282 -13.661 -14.373 1.00 94.12 87 GLU A N 1
ATOM 656 C CA . GLU A 1 87 ? 9.548 -13.330 -13.693 1.00 94.12 87 GLU A CA 1
ATOM 657 C C . GLU A 1 87 ? 10.730 -13.130 -14.664 1.00 94.12 87 GLU A C 1
ATOM 659 O O . GLU A 1 87 ? 11.690 -12.436 -14.346 1.00 94.12 87 GLU A O 1
ATOM 664 N N . SER A 1 88 ? 10.650 -13.721 -15.860 1.00 93.44 88 SER A N 1
ATOM 665 C CA . SER A 1 88 ? 11.622 -13.558 -16.943 1.00 93.44 88 SER A CA 1
ATOM 666 C C . SER A 1 88 ? 11.412 -12.297 -17.778 1.00 93.44 88 SER A C 1
ATOM 668 O O . SER A 1 88 ? 12.203 -12.041 -18.686 1.00 93.44 88 SER A O 1
ATOM 670 N N . SER A 1 89 ? 10.327 -11.559 -17.546 1.00 96.38 89 SER A N 1
ATOM 671 C CA . SER A 1 89 ? 10.029 -10.355 -18.301 1.00 96.38 89 SER A CA 1
ATOM 672 C C . SER A 1 89 ? 11.041 -9.254 -17.986 1.00 96.38 89 SER A C 1
ATOM 674 O O . SER A 1 89 ? 11.535 -9.120 -16.865 1.00 96.38 89 SER A O 1
ATOM 676 N N . GLU A 1 90 ? 11.367 -8.459 -18.998 1.00 96.94 90 GLU A N 1
ATOM 677 C CA . GLU A 1 90 ? 12.359 -7.389 -18.891 1.00 96.94 90 GLU A CA 1
ATOM 678 C C . GLU A 1 90 ? 11.780 -6.072 -19.402 1.00 96.94 90 GLU A C 1
ATOM 680 O O . GLU A 1 90 ? 10.880 -6.058 -20.238 1.00 96.94 90 GLU A O 1
ATOM 685 N N . LEU A 1 91 ? 12.293 -4.958 -18.888 1.00 96.69 91 LEU A N 1
ATOM 686 C CA . LEU A 1 91 ? 11.833 -3.624 -19.256 1.00 96.69 91 LEU A CA 1
ATOM 687 C C . LEU A 1 91 ? 13.030 -2.705 -19.486 1.00 96.69 91 LEU A C 1
ATOM 689 O O . LEU A 1 91 ? 14.055 -2.807 -18.803 1.00 96.69 91 LEU A O 1
ATOM 693 N N . ILE A 1 92 ? 12.901 -1.793 -20.445 1.00 96.50 92 ILE A N 1
ATOM 694 C CA . ILE A 1 92 ? 13.949 -0.834 -20.789 1.00 96.50 92 ILE A CA 1
ATOM 695 C C . ILE A 1 92 ? 13.496 0.568 -20.391 1.00 96.50 92 ILE A C 1
ATOM 697 O O . ILE A 1 92 ? 12.459 1.063 -20.820 1.00 96.50 92 ILE A O 1
ATOM 701 N N . CYS A 1 93 ? 14.306 1.220 -19.565 1.00 96.44 93 CYS A N 1
ATOM 702 C CA . CYS A 1 93 ? 14.190 2.639 -19.274 1.00 96.44 93 CYS A CA 1
ATOM 703 C C . CYS A 1 93 ? 14.880 3.419 -20.397 1.00 96.44 93 CYS A C 1
ATOM 705 O O . CYS A 1 93 ? 16.041 3.146 -20.705 1.00 96.44 93 CYS A O 1
ATOM 707 N N . THR A 1 94 ? 14.214 4.421 -20.969 1.00 96.56 94 THR A N 1
ATOM 708 C CA . THR A 1 94 ? 14.730 5.236 -22.085 1.00 96.56 94 THR A CA 1
ATOM 709 C C . THR A 1 94 ? 15.977 6.040 -21.708 1.00 96.56 94 THR A C 1
ATOM 711 O O . THR A 1 94 ? 16.766 6.407 -22.572 1.00 96.56 94 THR A O 1
ATOM 714 N N . VAL A 1 95 ? 16.224 6.232 -20.407 1.00 95.00 95 VAL A N 1
ATOM 715 C CA . VAL A 1 95 ? 17.485 6.776 -19.869 1.00 95.00 95 VAL A CA 1
ATOM 716 C C . VAL A 1 95 ? 18.682 5.848 -20.161 1.00 95.00 95 VAL A C 1
ATOM 718 O O . VAL A 1 95 ? 19.821 6.300 -20.132 1.00 95.00 95 VAL A O 1
ATOM 721 N N . GLY A 1 96 ? 18.446 4.560 -20.434 1.00 94.94 96 GLY A N 1
ATOM 722 C CA . GLY A 1 96 ? 19.462 3.543 -20.746 1.00 94.94 96 GLY A CA 1
ATOM 723 C C . GLY A 1 96 ? 19.570 2.409 -19.717 1.00 94.94 96 GLY A C 1
ATOM 724 O O . GLY A 1 96 ? 20.460 1.564 -19.809 1.00 94.94 96 GLY A O 1
ATOM 725 N N . GLY A 1 97 ? 18.695 2.386 -18.708 1.00 96.12 97 GLY A N 1
ATOM 726 C CA . GLY A 1 97 ? 18.663 1.331 -17.693 1.00 96.12 97 GLY A CA 1
ATOM 727 C C . GLY A 1 97 ? 17.869 0.106 -18.144 1.00 96.12 97 GLY A C 1
ATOM 728 O O . GLY A 1 97 ? 16.818 0.242 -18.761 1.00 96.12 97 GLY A O 1
ATOM 729 N N . LYS A 1 98 ? 18.334 -1.089 -17.780 1.00 97.88 98 LYS A N 1
ATOM 730 C CA . LYS A 1 98 ? 17.602 -2.348 -17.941 1.00 97.88 98 LYS A CA 1
ATOM 731 C C . LYS A 1 98 ? 17.042 -2.785 -16.595 1.00 97.88 98 LYS A C 1
ATOM 733 O O . LYS A 1 98 ? 17.793 -2.885 -15.622 1.00 97.88 98 LYS A O 1
ATOM 738 N N . ILE A 1 99 ? 15.741 -3.036 -16.562 1.00 98.19 99 ILE A N 1
ATOM 739 C CA . ILE A 1 99 ? 14.982 -3.428 -15.378 1.00 98.19 99 ILE A CA 1
ATOM 740 C C . ILE A 1 99 ? 14.612 -4.906 -15.506 1.00 98.19 99 ILE A C 1
ATOM 742 O O . ILE A 1 99 ? 14.136 -5.349 -16.552 1.00 98.19 99 ILE A O 1
ATOM 746 N N . LYS A 1 100 ? 14.845 -5.663 -14.434 1.00 97.81 100 LYS A N 1
ATOM 747 C CA . LYS A 1 100 ? 14.469 -7.076 -14.312 1.00 97.81 100 LYS A CA 1
ATOM 748 C C . LYS A 1 100 ? 13.675 -7.297 -13.037 1.00 97.81 100 LYS A C 1
ATOM 750 O O . LYS A 1 100 ? 13.888 -6.582 -12.058 1.00 97.81 100 LYS A O 1
ATOM 755 N N . ILE A 1 101 ? 12.816 -8.307 -13.037 1.00 97.50 101 ILE A N 1
ATOM 756 C CA . ILE A 1 101 ? 12.110 -8.750 -11.834 1.00 97.50 101 ILE A CA 1
ATOM 757 C C . ILE A 1 101 ? 13.069 -9.593 -10.990 1.00 97.50 101 ILE A C 1
ATOM 759 O O . ILE A 1 101 ? 13.686 -10.532 -11.491 1.00 97.50 101 ILE A O 1
ATOM 763 N N . THR A 1 102 ? 13.219 -9.232 -9.720 1.00 96.56 102 THR A N 1
ATOM 764 C CA . THR A 1 102 ? 14.057 -9.947 -8.745 1.00 96.56 102 THR A CA 1
ATOM 765 C C . THR A 1 102 ? 13.216 -10.773 -7.781 1.00 96.56 102 THR A C 1
ATOM 767 O O . THR A 1 102 ? 13.623 -11.872 -7.412 1.00 96.56 102 THR A O 1
ATOM 770 N N . ASP A 1 103 ? 12.014 -10.298 -7.447 1.00 95.69 103 ASP A N 1
ATOM 771 C CA . ASP A 1 103 ? 11.014 -11.053 -6.696 1.00 95.69 103 ASP A CA 1
ATOM 772 C C . ASP A 1 103 ? 9.620 -10.828 -7.292 1.00 95.69 103 ASP A C 1
ATOM 774 O O . ASP A 1 103 ? 9.054 -9.737 -7.214 1.00 95.69 103 ASP A O 1
ATOM 778 N N . SER A 1 104 ? 9.043 -11.879 -7.874 1.00 94.12 104 SER A N 1
ATOM 779 C CA . SER A 1 104 ? 7.690 -11.851 -8.442 1.00 94.12 104 SER A CA 1
ATOM 780 C C . SER A 1 104 ? 6.582 -11.807 -7.385 1.00 94.12 104 SER A C 1
ATOM 782 O O . SER A 1 104 ? 5.417 -11.601 -7.731 1.00 94.12 104 SER A O 1
ATOM 784 N N . LEU A 1 105 ? 6.931 -12.012 -6.107 1.00 93.44 105 LEU A N 1
ATOM 785 C CA . LEU A 1 105 ? 6.042 -12.184 -4.957 1.00 93.44 105 LEU A CA 1
ATOM 786 C C . LEU A 1 105 ? 5.085 -13.376 -5.052 1.00 93.44 105 LEU A C 1
ATOM 788 O O . LEU A 1 105 ? 4.187 -13.510 -4.212 1.00 93.44 105 LEU A O 1
ATOM 792 N N . GLN A 1 106 ? 5.299 -14.265 -6.023 1.00 88.81 106 GLN A N 1
ATOM 793 C CA . GLN A 1 106 ? 4.598 -15.534 -6.104 1.00 88.81 106 GLN A CA 1
ATOM 794 C C . GLN A 1 106 ? 5.352 -16.593 -5.285 1.00 88.81 106 GLN A C 1
ATOM 796 O O . GLN A 1 106 ? 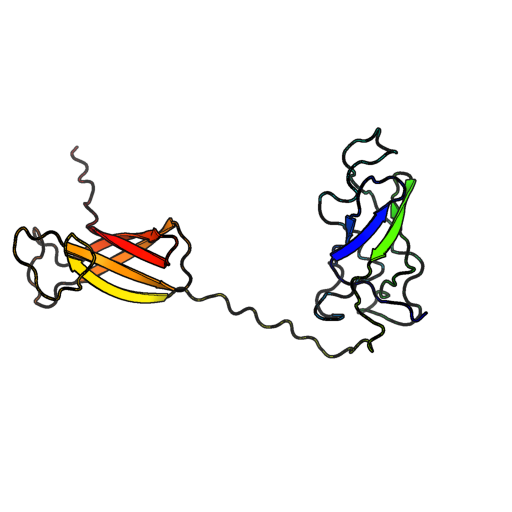6.480 -17.000 -5.591 1.00 88.81 106 GLN A O 1
ATOM 801 N N . THR A 1 107 ? 4.697 -17.081 -4.236 1.00 83.62 107 THR A N 1
ATOM 802 C CA . THR A 1 107 ? 5.283 -18.013 -3.253 1.00 83.62 107 THR A CA 1
ATOM 803 C C . THR A 1 107 ? 5.404 -19.459 -3.756 1.00 83.62 107 THR A C 1
ATOM 805 O O . THR A 1 107 ? 5.982 -20.304 -3.080 1.00 83.62 107 THR A O 1
ATOM 808 N N . GLY A 1 108 ? 4.912 -19.764 -4.961 1.00 69.81 108 GLY A N 1
ATOM 809 C CA . GLY A 1 108 ? 5.075 -21.069 -5.601 1.00 69.81 108 GLY A CA 1
ATOM 810 C C . GLY A 1 108 ? 4.313 -21.182 -6.918 1.00 69.81 108 GLY A C 1
ATOM 811 O O . GLY A 1 108 ? 3.447 -20.361 -7.210 1.00 69.81 108 GLY A O 1
ATOM 812 N N . SER A 1 109 ? 4.605 -22.226 -7.690 1.00 62.53 109 SER A N 1
ATOM 813 C CA . SER A 1 109 ? 3.956 -22.562 -8.966 1.00 62.53 109 SER A CA 1
ATOM 814 C C . SER A 1 109 ? 2.542 -23.106 -8.748 1.00 62.53 109 SER A C 1
ATOM 816 O O . SER A 1 109 ? 2.223 -24.228 -9.129 1.00 62.53 109 SER A O 1
ATOM 818 N N . LYS A 1 110 ? 1.691 -22.367 -8.036 1.00 52.69 110 LYS A N 1
ATOM 819 C CA . LYS A 1 110 ? 0.281 -22.737 -7.928 1.00 52.69 110 LYS A CA 1
ATOM 820 C C . LYS A 1 110 ? -0.418 -22.385 -9.234 1.00 52.69 110 LYS A C 1
ATOM 822 O O . LYS A 1 110 ? -0.128 -21.354 -9.839 1.00 52.69 110 LYS A O 1
ATOM 827 N N . ILE A 1 111 ? -1.324 -23.277 -9.628 1.00 52.69 111 ILE A N 1
ATOM 828 C CA . ILE A 1 111 ? -2.317 -23.093 -10.686 1.00 52.69 111 ILE A CA 1
ATOM 829 C C . ILE A 1 111 ? -2.842 -21.659 -10.579 1.00 52.69 111 ILE A C 1
ATOM 831 O O . ILE A 1 111 ? -3.277 -21.249 -9.501 1.00 52.69 111 ILE A O 1
ATOM 835 N N . VAL A 1 112 ? -2.737 -20.886 -11.663 1.00 51.38 112 VAL A N 1
ATOM 836 C CA . VAL A 1 112 ? -3.433 -19.602 -11.770 1.00 51.38 112 VAL A CA 1
ATOM 837 C C . VAL A 1 112 ? -4.908 -19.950 -11.743 1.00 51.38 112 VAL A C 1
ATOM 839 O O . VAL A 1 112 ? -5.458 -20.436 -12.729 1.00 51.38 112 VAL A O 1
ATOM 842 N N . ILE A 1 113 ? -5.521 -19.810 -10.576 1.00 50.50 113 ILE A N 1
ATOM 843 C CA . ILE A 1 113 ? -6.955 -19.960 -10.446 1.00 50.50 113 ILE A CA 1
ATOM 844 C C . ILE A 1 113 ? -7.541 -18.687 -11.065 1.00 50.50 113 ILE A C 1
ATOM 846 O O . ILE A 1 113 ? -7.524 -17.632 -10.436 1.00 50.50 113 ILE A O 1
ATOM 850 N N . PHE A 1 114 ? -8.011 -18.771 -12.314 1.00 52.91 114 PHE A N 1
ATOM 851 C CA . PHE A 1 114 ? -8.863 -17.747 -12.937 1.00 52.91 114 PHE A CA 1
ATOM 852 C C . PHE A 1 114 ? -10.279 -17.816 -12.351 1.00 52.91 114 PHE A C 1
ATOM 854 O O . PHE A 1 114 ? -11.264 -17.818 -13.084 1.00 52.91 114 PHE A O 1
ATOM 861 N N . ASP A 1 115 ? -10.397 -17.932 -11.033 1.00 41.72 115 ASP A N 1
ATOM 862 C CA . ASP A 1 115 ? -11.687 -17.749 -10.394 1.00 41.72 115 ASP A CA 1
ATOM 863 C C . ASP A 1 115 ? -11.928 -16.250 -10.340 1.00 41.72 115 ASP A C 1
ATOM 865 O O . ASP A 1 115 ? -11.001 -15.464 -10.119 1.00 41.72 115 ASP A O 1
ATOM 869 N N . ASN A 1 116 ? -13.174 -15.857 -10.592 1.00 45.81 116 ASN A N 1
ATOM 870 C CA . ASN A 1 116 ? -13.636 -14.488 -10.433 1.00 45.81 116 ASN A CA 1
ATOM 871 C C . ASN A 1 116 ? -13.367 -14.058 -8.987 1.00 45.81 116 ASN A C 1
ATOM 873 O O . ASN A 1 116 ? -14.195 -14.265 -8.102 1.00 45.81 116 ASN A O 1
ATOM 877 N N . TYR A 1 117 ? -12.187 -13.495 -8.741 1.00 53.47 117 TYR A N 1
ATOM 878 C CA . TYR A 1 117 ? -11.851 -12.902 -7.467 1.00 53.47 117 TYR A CA 1
ATOM 879 C C . TYR A 1 117 ? -12.721 -11.663 -7.340 1.00 53.47 117 TYR A C 1
ATOM 881 O O . TYR A 1 117 ? -12.470 -10.627 -7.954 1.00 53.47 117 TYR A O 1
ATOM 889 N N . THR A 1 118 ? -13.786 -11.782 -6.563 1.00 54.53 118 THR A N 1
ATOM 890 C CA . THR A 1 118 ? -14.463 -10.622 -6.009 1.00 54.53 118 THR A CA 1
ATOM 891 C C . THR A 1 118 ? -13.581 -10.117 -4.877 1.00 54.53 118 THR A C 1
ATOM 893 O O . THR A 1 118 ? -13.429 -10.847 -3.889 1.00 54.53 118 THR A O 1
ATOM 896 N N . PRO A 1 119 ? -12.985 -8.912 -4.986 1.00 52.78 119 PRO A N 1
ATOM 897 C CA . PRO A 1 119 ? -12.296 -8.313 -3.858 1.00 52.78 119 PRO A CA 1
ATOM 898 C C . PRO A 1 119 ? -13.223 -8.354 -2.647 1.00 52.78 119 PRO A C 1
ATOM 900 O O . PRO A 1 119 ? -14.421 -8.090 -2.810 1.00 52.78 119 PRO A O 1
ATOM 903 N N . PRO A 1 120 ? -12.717 -8.702 -1.452 1.00 53.94 120 PRO A N 1
ATOM 904 C CA . PRO A 1 120 ? -13.538 -8.633 -0.261 1.00 53.94 120 PRO A CA 1
ATOM 905 C C . PRO A 1 120 ? -14.119 -7.222 -0.189 1.00 53.94 120 PRO A C 1
ATOM 907 O O . PRO A 1 120 ? -13.388 -6.233 -0.293 1.00 53.94 120 PRO A O 1
ATOM 910 N N . VAL A 1 121 ? -15.445 -7.130 -0.087 1.00 60.28 121 VAL A N 1
ATOM 911 C CA . VAL A 1 121 ? -16.131 -5.849 0.058 1.00 60.28 121 VAL A CA 1
ATOM 912 C C . VAL A 1 121 ? -15.642 -5.245 1.369 1.00 60.28 121 VAL A C 1
ATOM 914 O O . VAL A 1 121 ? -16.033 -5.682 2.452 1.00 60.28 121 VAL A O 1
ATOM 917 N N . VAL A 1 122 ? -14.739 -4.267 1.275 1.00 58.22 122 VAL A N 1
ATOM 918 C CA . VAL A 1 122 ? -14.278 -3.501 2.431 1.00 58.22 122 VAL A CA 1
ATOM 919 C C . VAL A 1 122 ? -15.477 -2.695 2.903 1.00 58.22 122 VAL A C 1
ATOM 921 O O . VAL A 1 122 ? -15.815 -1.664 2.325 1.00 58.22 122 VAL A O 1
ATOM 924 N N . THR A 1 123 ? -16.170 -3.205 3.917 1.00 63.97 123 THR A N 1
ATOM 925 C CA . THR A 1 123 ? -17.299 -2.494 4.509 1.00 63.97 123 THR A CA 1
ATOM 926 C C . THR A 1 123 ? -16.712 -1.321 5.289 1.00 63.97 123 THR A C 1
ATOM 928 O O . THR A 1 123 ? -15.933 -1.565 6.217 1.00 63.97 123 THR A O 1
ATOM 931 N N . PRO A 1 124 ? -16.999 -0.059 4.912 1.00 75.81 124 PRO A N 1
ATOM 932 C CA . PRO A 1 124 ? -16.474 1.080 5.644 1.00 75.81 124 PRO A CA 1
ATOM 933 C C . PRO A 1 124 ? -16.907 0.966 7.103 1.00 75.81 124 PRO A C 1
ATOM 935 O O . PRO A 1 124 ? -18.074 0.704 7.402 1.00 75.81 124 PRO A O 1
ATOM 938 N N . LEU A 1 125 ? -15.943 1.125 8.006 1.00 80.50 125 LEU A N 1
ATOM 939 C CA . LEU A 1 125 ? -16.189 1.065 9.437 1.00 80.50 125 LEU A CA 1
ATOM 940 C C . LEU A 1 125 ? -17.175 2.177 9.817 1.00 80.50 125 LEU A C 1
ATOM 942 O O . LEU A 1 125 ? -16.854 3.363 9.758 1.00 80.50 125 LEU A O 1
ATOM 946 N N . LYS A 1 126 ? -18.403 1.785 10.160 1.00 87.31 126 LYS A N 1
ATOM 947 C CA . LYS A 1 126 ? -19.462 2.711 10.562 1.00 87.31 126 LYS A CA 1
ATOM 948 C C . LYS A 1 126 ? -19.154 3.264 11.951 1.00 87.31 126 LYS A C 1
ATOM 950 O O . LYS A 1 126 ? -18.897 2.496 12.876 1.00 87.31 126 LYS A O 1
ATOM 955 N N . LYS A 1 127 ? -19.186 4.586 12.087 1.00 91.56 127 LYS A N 1
ATOM 956 C CA . LYS A 1 127 ? -19.003 5.284 13.362 1.00 91.56 127 LYS A CA 1
ATOM 957 C C . LYS A 1 127 ? -20.227 5.127 14.246 1.00 91.56 127 LYS A C 1
ATOM 959 O O . LYS A 1 127 ? -21.346 5.343 13.780 1.00 91.56 127 LYS A O 1
ATOM 964 N N . GLU A 1 128 ? -20.011 4.750 15.499 1.00 93.00 128 GLU A N 1
ATOM 965 C CA . GLU A 1 128 ? -21.085 4.496 16.459 1.00 93.00 128 GLU A CA 1
ATOM 966 C C . GLU A 1 128 ? -20.688 4.999 17.850 1.00 93.00 128 GLU A C 1
ATOM 968 O O . GLU A 1 128 ? -19.528 4.890 18.251 1.00 93.00 128 GLU A O 1
ATOM 973 N N . ILE A 1 129 ? -21.662 5.550 18.575 1.00 92.12 129 ILE A N 1
ATOM 974 C CA . ILE A 1 129 ? -21.543 5.808 20.010 1.00 92.12 129 ILE A CA 1
ATOM 975 C C . ILE A 1 129 ? -21.939 4.520 20.727 1.00 92.12 129 ILE A C 1
ATOM 977 O O . ILE A 1 129 ? -23.037 4.011 20.505 1.00 92.12 129 ILE A O 1
ATOM 981 N N . VAL A 1 130 ? -21.032 3.976 21.533 1.00 93.81 130 VAL A N 1
ATOM 982 C CA . VAL A 1 130 ? -21.221 2.698 22.233 1.00 93.81 130 VAL A CA 1
ATOM 983 C C . VAL A 1 130 ? -21.952 2.923 23.549 1.00 93.81 130 VAL A C 1
ATOM 985 O O . VAL A 1 130 ? -22.900 2.204 23.857 1.00 93.81 130 VAL A O 1
ATOM 988 N N . SER A 1 131 ? -21.536 3.936 24.308 1.00 92.12 131 SER A N 1
ATOM 989 C CA . SER A 1 131 ? -22.116 4.266 25.607 1.00 92.12 131 SER A CA 1
ATOM 990 C C . SER A 1 131 ? -21.952 5.753 25.929 1.00 92.12 131 SER A C 1
ATOM 992 O O . SER A 1 131 ? -21.089 6.436 25.370 1.00 92.12 131 SER A O 1
ATOM 994 N N . VAL A 1 132 ? -22.820 6.259 26.808 1.00 92.62 132 VAL A N 1
ATOM 995 C CA . VAL A 1 132 ? -22.830 7.647 27.285 1.00 92.62 132 VAL A CA 1
ATOM 996 C C . VAL A 1 132 ? -23.177 7.625 28.770 1.00 92.62 132 VAL A C 1
ATOM 998 O O . VAL A 1 132 ? -24.330 7.385 29.117 1.00 92.62 132 VAL A O 1
ATOM 1001 N N . ASN A 1 133 ? -22.194 7.881 29.633 1.00 92.69 133 ASN A N 1
ATOM 1002 C CA . ASN A 1 133 ? -22.350 7.768 31.084 1.00 92.69 133 ASN A CA 1
ATOM 1003 C C . ASN A 1 133 ? -21.924 9.056 31.789 1.00 92.69 133 ASN A C 1
ATOM 1005 O O . ASN A 1 133 ? -20.897 9.659 31.465 1.00 92.69 133 ASN A O 1
ATOM 1009 N N . TRP A 1 134 ? -22.689 9.464 32.798 1.00 91.06 134 TRP A N 1
ATOM 1010 C CA . TRP A 1 134 ? -22.273 10.527 33.708 1.00 91.06 134 TRP A CA 1
ATOM 1011 C C . TRP A 1 134 ? -21.245 9.988 34.694 1.00 91.06 134 TRP A C 1
ATOM 1013 O O . TRP A 1 134 ? -21.431 8.914 35.262 1.00 91.06 134 TRP A O 1
ATOM 1023 N N . LYS A 1 135 ? -20.168 10.740 34.928 1.00 89.88 135 LYS A N 1
ATOM 1024 C CA . LYS A 1 135 ? -19.145 10.408 35.922 1.00 89.88 135 LYS A CA 1
ATOM 1025 C C . LYS A 1 135 ? -18.846 11.578 36.844 1.00 89.88 135 LYS A C 1
ATOM 1027 O O . LYS A 1 135 ? -18.987 12.742 36.468 1.00 89.88 135 LYS A O 1
ATOM 1032 N N . ASN A 1 136 ? -18.405 11.251 38.055 1.00 86.12 136 ASN A N 1
ATOM 1033 C CA . ASN A 1 136 ? -17.920 12.230 39.026 1.00 86.12 136 ASN A CA 1
ATOM 1034 C C . ASN A 1 136 ? -16.556 12.826 38.613 1.00 86.12 136 ASN A C 1
ATOM 1036 O O . ASN A 1 136 ? -15.939 12.389 37.644 1.00 86.12 136 ASN A O 1
ATOM 1040 N N . ASN A 1 137 ? -16.064 13.810 39.372 1.00 83.12 137 ASN A N 1
ATOM 1041 C CA . ASN A 1 137 ? -14.803 14.514 39.099 1.00 83.12 137 ASN A CA 1
ATOM 1042 C C . ASN A 1 137 ? -13.581 13.597 38.901 1.00 83.12 137 ASN A C 1
ATOM 1044 O O . ASN A 1 137 ? -12.671 13.943 38.153 1.00 83.12 137 ASN A O 1
ATOM 1048 N N . ASP A 1 138 ? -13.555 12.436 39.556 1.00 83.00 138 ASP A N 1
ATOM 1049 C CA . ASP A 1 138 ? -12.439 11.493 39.445 1.00 83.00 138 ASP A CA 1
ATOM 1050 C C . ASP A 1 138 ? -12.540 10.598 38.200 1.00 83.00 138 ASP A C 1
ATOM 1052 O O . ASP A 1 138 ? -11.633 9.807 37.949 1.00 83.00 138 ASP A O 1
ATOM 1056 N N . LEU A 1 139 ? -13.644 10.689 37.442 1.00 82.44 139 LEU A N 1
ATOM 1057 C CA . LEU A 1 139 ? -13.954 9.913 36.232 1.00 82.44 139 LEU A CA 1
ATOM 1058 C C . LEU A 1 139 ? -13.960 8.388 36.438 1.00 82.44 139 LEU A C 1
ATOM 1060 O O . LEU A 1 139 ? -13.965 7.615 35.475 1.00 82.44 139 LEU A O 1
ATOM 1064 N N . LYS A 1 140 ? -13.977 7.942 37.697 1.00 79.81 140 LYS A N 1
ATOM 1065 C CA . LYS A 1 140 ? -13.903 6.526 38.078 1.00 79.81 140 LYS A CA 1
ATOM 1066 C C . LYS A 1 140 ? -15.274 5.881 38.156 1.00 79.81 140 LYS A C 1
ATOM 1068 O O . LYS A 1 140 ? -15.452 4.787 37.634 1.00 79.81 140 LYS A O 1
ATOM 1073 N N . ASN A 1 141 ? -16.224 6.569 38.783 1.00 82.88 141 ASN A N 1
ATOM 1074 C CA . ASN A 1 141 ? -17.536 6.011 39.080 1.00 82.88 141 ASN A CA 1
ATOM 1075 C C . ASN A 1 141 ? -18.599 6.651 38.196 1.00 82.88 141 ASN A C 1
ATOM 1077 O O . ASN A 1 141 ? -18.636 7.876 38.051 1.00 82.88 141 ASN A O 1
ATOM 1081 N N . GLU A 1 142 ? -19.453 5.801 37.640 1.00 88.19 142 GLU A N 1
ATOM 1082 C CA . GLU A 1 142 ? -20.693 6.217 36.998 1.00 88.19 142 GLU A CA 1
ATOM 1083 C C . GLU A 1 142 ? -21.688 6.680 38.060 1.00 88.19 142 GLU A C 1
ATOM 1085 O O . GLU A 1 142 ? -21.686 6.180 39.190 1.00 88.19 142 GLU A O 1
ATOM 1090 N N . ILE A 1 143 ? -22.486 7.685 37.716 1.00 88.56 143 ILE A N 1
ATOM 1091 C CA . ILE A 1 143 ? -23.440 8.310 38.628 1.00 88.56 143 ILE A CA 1
ATOM 1092 C C . ILE A 1 143 ? -24.787 8.504 37.938 1.00 88.56 143 ILE A C 1
ATOM 1094 O O . ILE A 1 143 ? -24.845 8.915 36.784 1.00 88.56 143 ILE A O 1
ATOM 1098 N N . ASP A 1 144 ? -25.860 8.308 38.698 1.00 87.31 144 ASP A N 1
ATOM 1099 C CA . ASP A 1 144 ? -27.234 8.591 38.260 1.00 87.31 144 ASP A CA 1
ATOM 1100 C C . ASP A 1 144 ? -27.856 9.771 39.032 1.00 87.31 144 ASP A C 1
ATOM 1102 O O . ASP A 1 144 ? -28.998 10.163 38.795 1.00 87.31 144 ASP A O 1
ATOM 1106 N N . LEU A 1 145 ? -27.107 10.345 39.981 1.00 84.81 145 LEU A N 1
ATOM 1107 C CA . LEU A 1 145 ? -27.531 11.449 40.836 1.00 84.81 145 LEU A CA 1
ATOM 1108 C C . LEU A 1 145 ? -26.344 12.374 41.124 1.00 84.81 145 LEU A C 1
ATOM 1110 O O . LEU A 1 145 ? -25.246 11.908 41.429 1.00 84.81 145 LEU A O 1
ATOM 1114 N N . ALA A 1 146 ? -26.590 13.680 41.077 1.00 83.50 146 ALA A N 1
ATOM 1115 C CA . ALA A 1 146 ? -25.645 14.713 41.477 1.00 83.50 146 ALA A CA 1
ATOM 1116 C C . ALA A 1 146 ? -26.383 15.854 42.186 1.00 83.50 146 ALA A C 1
ATOM 1118 O O . ALA A 1 146 ? -27.574 16.081 41.952 1.00 83.50 146 ALA A O 1
ATOM 1119 N N . TYR A 1 147 ? -25.670 16.577 43.041 1.00 80.81 147 TYR A N 1
ATOM 1120 C CA . TYR A 1 147 ? -26.177 17.720 43.786 1.00 80.81 147 TYR A CA 1
ATOM 1121 C C . TYR A 1 147 ? -25.611 19.035 43.248 1.00 80.81 147 TYR A C 1
ATOM 1123 O O . TYR A 1 147 ? -24.616 19.082 42.524 1.00 80.81 147 TYR A O 1
ATOM 1131 N N . ILE A 1 148 ? -26.263 20.144 43.602 1.00 75.31 148 ILE A N 1
ATOM 1132 C CA . ILE A 1 148 ? -25.809 21.482 43.213 1.00 75.31 148 ILE A CA 1
ATOM 1133 C C . ILE A 1 148 ? -24.395 21.710 43.758 1.00 75.31 148 ILE A C 1
ATOM 1135 O O . ILE A 1 148 ? -24.167 21.619 44.962 1.00 75.31 148 ILE A O 1
ATOM 1139 N N . GLY A 1 149 ? -23.468 22.046 42.859 1.00 75.88 149 GLY A N 1
ATOM 1140 C CA . GLY A 1 149 ? -22.051 22.244 43.172 1.00 75.88 149 GLY A CA 1
ATOM 1141 C C . GLY A 1 149 ? -21.167 21.028 42.882 1.00 75.88 149 GLY A C 1
ATOM 1142 O O . GLY A 1 149 ? -19.945 21.186 42.840 1.00 75.88 149 GLY A O 1
ATOM 1143 N N . ASP A 1 150 ? -21.749 19.853 42.617 1.00 80.38 150 ASP A N 1
ATOM 1144 C CA . ASP A 1 150 ? -20.981 18.681 42.208 1.00 80.38 150 ASP A CA 1
ATOM 1145 C C . ASP A 1 150 ? -20.366 18.886 40.823 1.00 80.38 150 ASP A C 1
ATOM 1147 O O . ASP A 1 150 ? -20.992 19.385 39.883 1.00 80.38 150 ASP A O 1
ATOM 1151 N N . LYS A 1 151 ? -19.111 18.460 40.687 1.00 80.12 151 LYS A N 1
ATOM 1152 C CA . LYS A 1 151 ? -18.420 18.413 39.400 1.00 80.12 151 LYS A CA 1
ATOM 1153 C C . LYS A 1 151 ? -18.682 17.064 38.751 1.00 80.12 151 LYS A C 1
ATOM 1155 O O . LYS A 1 151 ? -18.209 16.034 39.237 1.00 80.12 151 LYS A O 1
ATOM 1160 N N . VAL A 1 152 ? -19.413 17.097 37.645 1.00 85.69 152 VAL A N 1
ATOM 1161 C CA . VAL A 1 152 ? -19.760 15.922 36.846 1.00 85.69 152 VAL A CA 1
ATOM 1162 C C . VAL A 1 152 ? -19.308 16.107 35.403 1.00 85.69 152 VAL A C 1
ATOM 1164 O O . VAL A 1 152 ? -19.129 17.230 34.930 1.00 85.69 152 VAL A O 1
ATOM 1167 N N . SER A 1 153 ? -19.073 15.010 34.698 1.00 87.19 153 SER A N 1
ATOM 1168 C CA . SER A 1 153 ? -18.674 15.018 33.289 1.00 87.19 153 SER A CA 1
ATOM 1169 C C . SER A 1 153 ? -19.369 13.896 32.538 1.00 87.19 153 SER A C 1
ATOM 1171 O O . SER A 1 153 ? -19.595 12.821 33.092 1.00 87.19 153 SER A O 1
ATOM 1173 N N . LEU A 1 154 ? -19.700 14.150 31.274 1.00 90.31 154 LEU A N 1
ATOM 1174 C CA . LEU A 1 154 ? -20.296 13.150 30.401 1.00 90.31 154 LEU A CA 1
ATOM 1175 C C . LEU A 1 154 ? -19.174 12.416 29.668 1.00 90.31 154 LEU A C 1
ATOM 1177 O O . LEU A 1 154 ? -18.410 13.036 28.932 1.00 90.31 154 LEU A O 1
ATOM 1181 N N . VAL A 1 155 ? -19.049 11.113 29.887 1.00 92.69 155 VAL A N 1
ATOM 1182 C CA . VAL A 1 155 ? -18.026 10.281 29.252 1.00 92.69 155 VAL A CA 1
ATOM 1183 C C . VAL A 1 155 ? -18.684 9.410 28.198 1.00 92.69 155 VAL A C 1
ATOM 1185 O O . VAL A 1 155 ? -19.674 8.731 28.465 1.00 92.69 155 VAL A O 1
ATOM 1188 N N . VAL A 1 156 ? -18.126 9.451 26.995 1.00 94.12 156 VAL A N 1
ATOM 1189 C CA . VAL A 1 156 ? -18.647 8.769 25.816 1.00 94.12 156 VAL A CA 1
ATOM 1190 C C . VAL A 1 156 ? -17.628 7.755 25.338 1.00 94.12 156 VAL A C 1
ATOM 1192 O O . VAL A 1 156 ? -16.471 8.104 25.125 1.00 94.12 156 VAL A O 1
ATOM 1195 N N . GLU A 1 157 ? -18.060 6.518 25.139 1.00 94.19 157 GLU A N 1
ATOM 1196 C CA . GLU A 1 157 ? -17.272 5.484 24.470 1.00 94.19 157 GLU A CA 1
ATOM 1197 C C . GLU A 1 157 ? -17.677 5.413 23.000 1.00 94.19 157 GLU A C 1
ATOM 1199 O O . GLU A 1 157 ? -18.866 5.413 22.659 1.00 94.19 157 GLU A O 1
ATOM 1204 N N . THR A 1 158 ? -16.693 5.349 22.112 1.00 93.19 158 THR A N 1
ATOM 1205 C CA . THR A 1 158 ? -16.921 5.379 20.671 1.00 93.19 158 THR A CA 1
ATOM 1206 C C . THR A 1 158 ? -16.324 4.192 19.952 1.00 93.19 158 THR A C 1
ATOM 1208 O O . THR A 1 158 ? -15.341 3.589 20.371 1.00 93.19 158 THR A O 1
ATOM 1211 N N . LYS A 1 159 ? -16.911 3.887 18.798 1.00 92.00 159 LYS A N 1
ATOM 1212 C CA . LYS A 1 159 ? -16.426 2.869 17.880 1.00 92.00 159 LYS A CA 1
ATOM 1213 C C . LYS A 1 159 ? -16.151 3.498 16.525 1.00 92.00 159 LYS A C 1
ATOM 1215 O O . LYS A 1 159 ? -17.017 4.163 15.955 1.00 92.00 159 LYS A O 1
ATOM 1220 N N . ASN A 1 160 ? -14.962 3.229 15.988 1.00 90.94 160 ASN A N 1
ATOM 1221 C CA . ASN A 1 160 ? -14.503 3.675 14.666 1.00 90.94 160 ASN A CA 1
ATOM 1222 C C . ASN A 1 160 ? -14.332 5.199 14.500 1.00 90.94 160 ASN A C 1
ATOM 1224 O O . ASN A 1 160 ? -14.212 5.680 13.370 1.00 90.94 160 ASN A O 1
ATOM 1228 N N . TYR A 1 161 ? -14.296 5.952 15.600 1.00 91.12 161 TYR A N 1
ATOM 1229 C CA . TYR A 1 161 ? -13.829 7.336 15.595 1.00 91.12 161 TYR A CA 1
ATOM 1230 C C . TYR A 1 161 ? -12.302 7.372 15.656 1.00 91.12 161 TYR A C 1
ATOM 1232 O O . TYR A 1 161 ? -11.668 6.461 16.191 1.00 91.12 161 TYR A O 1
ATOM 1240 N N . LYS A 1 162 ? -11.710 8.411 15.072 1.00 92.25 162 LYS A N 1
ATOM 1241 C CA . LYS A 1 162 ? -10.269 8.668 15.155 1.00 92.25 162 LYS A CA 1
ATOM 1242 C C . LYS A 1 162 ? -9.976 9.608 16.318 1.00 92.25 162 LYS A C 1
ATOM 1244 O O . LYS A 1 162 ? -10.802 10.454 16.652 1.00 92.25 162 LYS A O 1
ATOM 1249 N N . GLU A 1 163 ? -8.778 9.489 16.876 1.00 93.38 163 GLU A N 1
ATOM 1250 C CA . GLU A 1 163 ? -8.270 10.453 17.849 1.00 93.38 163 GLU A CA 1
ATOM 1251 C C . GLU A 1 163 ? -8.344 11.885 17.283 1.00 93.38 163 GLU A C 1
ATOM 1253 O O . GLU A 1 163 ? -8.005 12.121 16.119 1.00 93.38 163 GLU A O 1
ATOM 1258 N N . GLY A 1 164 ? -8.838 12.820 18.096 1.00 91.69 164 GLY A N 1
ATOM 1259 C CA . GLY A 1 164 ? -9.074 14.218 17.730 1.00 91.69 164 GLY A CA 1
ATOM 1260 C C . GLY A 1 164 ? -10.423 14.496 17.055 1.00 91.69 164 GLY A C 1
ATOM 1261 O O . GLY A 1 164 ? -10.744 15.652 16.799 1.00 91.69 164 GLY A O 1
ATOM 1262 N N . GLU A 1 165 ? -11.247 13.485 16.760 1.00 92.00 165 GLU A N 1
ATOM 1263 C CA . GLU A 1 165 ? -12.592 13.737 16.230 1.00 92.00 165 GLU A CA 1
ATOM 1264 C C . GLU A 1 165 ? -13.534 14.263 17.318 1.00 92.00 165 GLU A C 1
ATOM 1266 O O . GLU A 1 165 ? -13.609 13.714 18.416 1.00 92.00 165 GLU A O 1
ATOM 1271 N N . THR A 1 166 ? -14.284 15.321 17.002 1.00 91.69 166 THR A N 1
ATOM 1272 C CA . THR A 1 166 ? -15.230 15.945 17.933 1.00 91.69 166 THR A CA 1
ATOM 1273 C C . THR A 1 166 ? -16.573 15.218 17.942 1.00 91.69 166 THR A C 1
ATOM 1275 O O . THR A 1 166 ? -17.185 14.989 16.896 1.00 91.69 166 THR A O 1
ATOM 1278 N N . ILE A 1 167 ? -17.070 14.919 19.138 1.00 91.12 167 ILE A N 1
ATOM 1279 C CA . ILE A 1 167 ? -18.439 14.463 19.382 1.00 91.12 167 ILE A CA 1
ATOM 1280 C C . ILE A 1 167 ? -19.230 15.621 19.971 1.00 91.12 167 ILE A C 1
ATOM 1282 O O . ILE A 1 167 ? -18.729 16.330 20.842 1.00 91.12 167 ILE A O 1
ATOM 1286 N N . VAL A 1 168 ? -20.480 15.769 19.535 1.00 90.44 168 VAL A N 1
ATOM 1287 C CA . VAL A 1 168 ? -21.454 16.676 20.144 1.00 90.44 168 VAL A CA 1
ATOM 1288 C C . VAL A 1 168 ? -22.675 15.862 20.560 1.00 90.44 168 VAL A C 1
ATOM 1290 O O . VAL A 1 168 ? -23.279 15.184 19.729 1.00 90.44 168 VAL A O 1
ATOM 1293 N N . ILE A 1 169 ? -23.043 15.933 21.837 1.00 88.62 169 ILE A N 1
ATOM 1294 C CA . ILE A 1 169 ? -24.271 15.350 22.384 1.00 88.62 169 ILE A CA 1
ATOM 1295 C C . ILE A 1 169 ? -25.186 16.486 22.828 1.00 88.62 169 ILE A C 1
ATOM 1297 O O . ILE A 1 169 ? -24.763 17.406 23.525 1.00 88.62 169 ILE A O 1
ATOM 1301 N N . VAL A 1 170 ? -26.454 16.410 22.427 1.00 87.69 170 VAL A N 1
ATOM 1302 C CA . VAL A 1 170 ? -27.506 17.323 22.879 1.00 87.69 170 VAL A CA 1
ATOM 1303 C C . VAL A 1 170 ? -28.381 16.572 23.870 1.00 87.69 170 VAL A C 1
ATOM 1305 O O . VAL A 1 170 ? -28.939 15.530 23.532 1.00 87.69 170 VAL A O 1
ATOM 1308 N N . ILE A 1 171 ? -28.482 17.094 25.085 1.00 83.50 171 ILE A N 1
ATOM 1309 C CA . ILE A 1 171 ? -29.306 16.539 26.156 1.00 83.50 171 ILE A CA 1
ATOM 1310 C C . ILE A 1 171 ? -30.555 17.402 26.290 1.00 83.50 171 ILE A C 1
ATOM 1312 O O . ILE A 1 171 ? -30.450 18.627 26.363 1.00 83.50 171 ILE A O 1
ATOM 1316 N N . ASP A 1 172 ? -31.712 16.749 26.333 1.00 82.06 172 ASP A N 1
ATOM 1317 C CA . ASP A 1 172 ? -33.014 17.364 26.597 1.00 82.06 172 ASP A CA 1
ATOM 1318 C C . ASP A 1 172 ? -33.483 17.007 28.013 1.00 82.06 172 ASP A C 1
ATOM 1320 O O . ASP A 1 172 ? -33.329 15.865 28.456 1.00 82.06 172 ASP A O 1
ATOM 1324 N N . GLU A 1 173 ? -34.026 17.981 28.743 1.00 78.50 173 GLU A N 1
ATOM 1325 C CA . GLU A 1 173 ? -34.536 17.750 30.096 1.00 78.50 173 GLU A CA 1
ATOM 1326 C C . GLU A 1 173 ? -35.869 17.001 30.047 1.00 78.50 173 GLU A C 1
ATOM 1328 O O . GLU A 1 173 ? -36.868 17.494 29.521 1.00 78.50 173 GLU A O 1
ATOM 1333 N N . ALA A 1 174 ? -35.910 15.818 30.659 1.00 74.69 174 ALA A N 1
ATOM 1334 C CA . ALA A 1 174 ? -37.062 14.924 30.576 1.00 74.69 174 ALA A CA 1
ATOM 1335 C C . ALA A 1 174 ? -38.357 15.490 31.195 1.00 74.69 174 ALA A C 1
ATOM 1337 O O . ALA A 1 174 ? -39.449 15.106 30.780 1.00 74.69 174 ALA A O 1
ATOM 1338 N N . ASN A 1 175 ? -38.269 16.388 32.181 1.00 75.12 175 ASN A N 1
ATOM 1339 C CA . ASN A 1 175 ? -39.420 16.923 32.915 1.00 75.12 175 ASN A CA 1
ATOM 1340 C C . ASN A 1 175 ? -39.848 18.332 32.459 1.00 75.12 175 ASN A C 1
ATOM 1342 O O . ASN A 1 175 ? -40.672 18.967 33.124 1.00 75.12 175 ASN A O 1
ATOM 1346 N N . GLY A 1 176 ? -39.301 18.838 31.347 1.00 64.62 176 GLY A N 1
ATOM 1347 C CA . GLY A 1 176 ? -39.605 20.159 30.792 1.00 64.62 176 GLY A CA 1
ATOM 1348 C C . GLY A 1 176 ? -39.227 21.354 31.679 1.00 64.62 176 GLY A C 1
ATOM 1349 O O . GLY A 1 176 ? -39.690 22.469 31.416 1.00 64.62 176 GLY A O 1
ATOM 1350 N N . LYS A 1 177 ? -38.415 21.143 32.718 1.00 67.94 177 LYS A N 1
ATOM 1351 C CA . LYS A 1 177 ? -37.836 22.183 33.569 1.00 67.94 177 LYS A CA 1
ATOM 1352 C C . LYS A 1 177 ? -36.703 22.889 32.826 1.00 67.94 177 LYS A C 1
ATOM 1354 O O . LYS A 1 177 ? -35.997 22.310 32.008 1.00 67.94 177 LYS A O 1
ATOM 1359 N N . ASN A 1 178 ? -36.519 24.168 33.132 1.00 65.25 178 ASN A N 1
ATOM 1360 C CA . ASN A 1 178 ? -35.416 24.940 32.571 1.00 65.25 178 ASN A CA 1
ATOM 1361 C C . ASN A 1 178 ? -34.095 24.471 33.190 1.00 65.25 178 ASN A C 1
ATOM 1363 O O . ASN A 1 178 ? -33.962 24.492 34.414 1.00 65.25 178 ASN A O 1
ATOM 1367 N N . ILE A 1 179 ? -33.120 24.102 32.354 1.00 63.88 179 ILE A N 1
ATOM 1368 C CA . ILE A 1 179 ? -31.785 23.711 32.825 1.00 63.88 179 ILE A CA 1
ATOM 1369 C C . ILE A 1 179 ? -30.979 24.967 33.196 1.00 63.88 179 ILE A C 1
ATOM 1371 O O . ILE A 1 179 ? -30.369 25.018 34.262 1.00 63.88 179 ILE A O 1
ATOM 1375 N N . LYS A 1 180 ? -31.041 26.021 32.365 1.00 61.75 180 LYS A N 1
ATOM 1376 C CA . LYS A 1 180 ? -30.509 27.374 32.638 1.00 61.75 180 LYS A CA 1
ATOM 1377 C C . LYS A 1 180 ? -31.311 28.418 31.862 1.00 61.75 180 LYS A C 1
ATOM 1379 O O . LYS A 1 180 ? -31.606 28.174 30.703 1.00 61.75 180 LYS A O 1
ATOM 1384 N N . ALA A 1 181 ? -31.655 29.556 32.476 1.00 56.69 181 ALA A N 1
ATOM 1385 C CA . ALA A 1 181 ? -32.182 30.771 31.822 1.00 56.69 181 ALA A CA 1
ATOM 1386 C C . ALA A 1 181 ? -33.052 30.539 30.554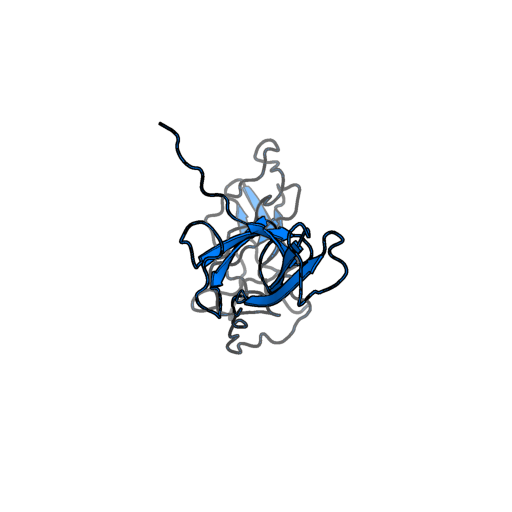 1.00 56.69 181 ALA A C 1
ATOM 1388 O O . ALA A 1 181 ? -32.723 31.017 29.474 1.00 56.69 181 ALA A O 1
ATOM 1389 N N . ASN A 1 182 ? -34.167 29.804 30.686 1.00 57.69 182 ASN A N 1
ATOM 1390 C CA . ASN A 1 182 ? -35.106 29.454 29.598 1.00 57.69 182 ASN A CA 1
ATOM 1391 C C . ASN A 1 182 ? -34.624 28.461 28.519 1.00 57.69 182 ASN A C 1
ATOM 1393 O O . ASN A 1 182 ? -35.353 28.222 27.556 1.00 57.69 182 ASN A O 1
ATOM 1397 N N . ASN A 1 183 ? -33.464 27.830 28.679 1.00 62.56 183 ASN A N 1
ATOM 1398 C CA . ASN A 1 183 ? -32.979 26.801 27.768 1.00 62.56 183 ASN A CA 1
ATOM 1399 C C . ASN A 1 183 ? -33.301 25.388 28.288 1.00 62.56 183 ASN A C 1
ATOM 1401 O O . ASN A 1 183 ? -33.009 25.049 29.441 1.00 62.56 183 ASN A O 1
ATOM 1405 N N . LYS A 1 184 ? -33.928 24.578 27.425 1.00 68.56 184 LYS A N 1
ATOM 1406 C CA . LYS A 1 184 ? -34.325 23.181 27.697 1.00 68.56 184 LYS A CA 1
ATOM 1407 C C . LYS A 1 184 ? -33.324 22.158 27.158 1.00 68.56 184 LYS A C 1
ATOM 1409 O O . LYS A 1 184 ? -33.352 21.007 27.570 1.00 68.56 184 LYS A O 1
ATOM 1414 N N . LEU A 1 185 ? -32.434 22.599 26.267 1.00 75.88 185 LEU A N 1
ATOM 1415 C CA . LEU A 1 185 ? -31.399 21.777 25.654 1.00 75.88 185 LEU A CA 1
ATOM 1416 C C . LEU A 1 185 ? -30.025 22.234 26.137 1.00 75.88 185 LEU A C 1
ATOM 1418 O O . LEU A 1 185 ? -29.731 23.430 26.129 1.00 75.88 185 LEU A O 1
ATOM 1422 N N . VAL A 1 186 ? -29.165 21.282 26.485 1.00 81.00 186 VAL A N 1
ATOM 1423 C CA . VAL A 1 186 ? -27.749 21.544 26.766 1.00 81.00 186 VAL A CA 1
ATOM 1424 C C . VAL A 1 186 ? -26.892 20.732 25.813 1.00 81.00 186 VAL A C 1
ATOM 1426 O O . VAL A 1 186 ? -27.117 19.539 25.610 1.00 81.00 186 VAL A O 1
ATOM 1429 N N . LYS A 1 187 ? -25.910 21.398 25.205 1.00 86.69 187 LYS A N 1
ATOM 1430 C CA . LYS A 1 187 ? -24.945 20.774 24.304 1.00 86.69 187 LYS A CA 1
ATOM 1431 C C . LYS A 1 187 ? -23.651 20.502 25.049 1.00 86.69 187 LYS A C 1
ATOM 1433 O O . LYS A 1 187 ? -23.129 21.377 25.736 1.00 86.69 187 LYS A O 1
ATOM 1438 N N . PHE A 1 188 ? -23.139 19.297 24.871 1.00 88.00 188 PHE A N 1
ATOM 1439 C CA . PHE A 1 188 ? -21.848 18.863 25.368 1.00 88.00 188 PHE A CA 1
ATOM 1440 C C . PHE A 1 188 ? -20.972 18.467 24.189 1.00 88.00 188 PHE A C 1
ATOM 1442 O O . PHE A 1 188 ? -21.429 17.734 23.311 1.00 88.00 188 PHE A O 1
ATOM 1449 N N . SER A 1 189 ? -19.717 18.910 24.181 1.00 90.25 189 SER A N 1
ATOM 1450 C CA . SER A 1 189 ? -18.749 18.513 23.163 1.00 90.25 189 SER A CA 1
ATOM 1451 C C . SER A 1 189 ? -17.379 18.168 23.729 1.00 90.25 189 SER A C 1
ATOM 1453 O O . SER A 1 189 ? -17.015 18.546 24.845 1.00 90.25 189 SER A O 1
ATOM 1455 N N . GLY A 1 190 ? -16.635 17.366 22.973 1.00 90.81 190 GLY A N 1
ATOM 1456 C CA . GLY A 1 190 ? -15.319 16.875 23.359 1.00 90.81 190 GLY A CA 1
ATOM 1457 C C . GLY A 1 190 ? -14.688 16.033 22.259 1.00 90.81 190 GLY A C 1
ATOM 1458 O O . GLY A 1 190 ? -15.370 15.566 21.346 1.00 90.81 190 GLY A O 1
ATOM 1459 N N . GLU A 1 191 ? -13.373 15.870 22.339 1.00 94.44 191 GLU A N 1
ATOM 1460 C CA . GLU A 1 191 ? -12.579 15.130 21.360 1.00 94.44 191 GLU A CA 1
ATOM 1461 C C . GLU A 1 191 ? -12.343 13.689 21.818 1.00 94.44 191 GLU A C 1
ATOM 1463 O O . GLU A 1 191 ? -12.153 13.424 23.009 1.00 94.44 191 GLU A O 1
ATOM 1468 N N . VAL A 1 192 ? -12.350 12.764 20.859 1.00 93.38 192 VAL A N 1
ATOM 1469 C CA . VAL A 1 192 ? -12.019 11.354 21.082 1.00 93.38 192 VAL A CA 1
ATOM 1470 C C . VAL A 1 192 ? -10.519 11.210 21.330 1.00 93.38 192 VAL A C 1
ATOM 1472 O O . VAL A 1 192 ? -9.706 11.717 20.561 1.00 93.38 192 VAL A O 1
ATOM 1475 N N . ASN A 1 193 ? -10.147 10.505 22.394 1.00 93.00 193 ASN A N 1
ATOM 1476 C CA . ASN A 1 193 ? -8.763 10.179 22.726 1.00 93.00 193 ASN A CA 1
ATOM 1477 C C . ASN A 1 193 ? -8.294 8.877 22.040 1.00 93.00 193 ASN A C 1
ATOM 1479 O O . ASN A 1 193 ? -9.077 8.177 21.396 1.00 93.00 193 ASN A O 1
ATOM 1483 N N . ALA A 1 194 ? -7.014 8.534 22.205 1.00 92.12 194 ALA A N 1
ATOM 1484 C CA . ALA A 1 194 ? -6.412 7.320 21.642 1.00 92.12 194 ALA A CA 1
ATOM 1485 C C . ALA A 1 194 ? -7.102 6.007 22.073 1.00 92.12 194 ALA A C 1
ATOM 1487 O O . ALA A 1 194 ? -7.049 5.018 21.343 1.00 92.12 194 ALA A O 1
ATOM 1488 N N . ASP A 1 195 ? -7.776 6.009 23.226 1.00 91.62 195 ASP A N 1
ATOM 1489 C CA . ASP A 1 195 ? -8.493 4.853 23.773 1.00 91.62 195 ASP A CA 1
ATOM 1490 C C . ASP A 1 195 ? -9.947 4.755 23.267 1.00 91.62 195 ASP A C 1
ATOM 1492 O O . ASP A 1 195 ? -10.669 3.831 23.636 1.00 91.62 195 ASP A O 1
ATOM 1496 N N . GLY A 1 196 ? -10.399 5.690 22.421 1.00 90.31 196 GLY A N 1
ATOM 1497 C CA . GLY A 1 196 ? -11.759 5.702 21.874 1.00 90.31 196 GLY A CA 1
ATOM 1498 C C . GLY A 1 196 ? -12.809 6.336 22.792 1.00 90.31 196 GLY A C 1
ATOM 1499 O O . GLY A 1 196 ? -14.006 6.190 22.534 1.00 90.31 196 GLY A O 1
ATOM 1500 N N . PHE A 1 197 ? -12.397 7.064 23.831 1.00 92.50 197 PHE A N 1
ATOM 1501 C CA . PHE A 1 197 ? -13.293 7.779 24.742 1.00 92.50 197 PHE A CA 1
ATOM 1502 C C . PHE A 1 197 ? -13.264 9.289 24.504 1.00 92.50 197 PHE A C 1
ATOM 1504 O O . PHE A 1 197 ? -12.228 9.850 24.161 1.00 92.50 197 PHE A O 1
ATOM 1511 N N . ALA A 1 198 ? -14.376 9.971 24.764 1.00 93.56 198 ALA A N 1
ATOM 1512 C CA . ALA A 1 198 ? -14.445 11.428 24.813 1.00 93.56 198 ALA A CA 1
ATOM 1513 C C . ALA A 1 198 ? -15.061 11.883 26.140 1.00 93.56 198 ALA A C 1
ATOM 1515 O O . ALA A 1 198 ? -16.121 11.404 26.544 1.00 93.56 198 ALA A O 1
ATOM 1516 N N . ILE A 1 199 ? -14.406 12.826 26.817 1.00 91.56 199 ILE A N 1
ATOM 1517 C CA . ILE A 1 199 ? -14.959 13.500 27.997 1.00 91.56 199 ILE A CA 1
ATOM 1518 C C . ILE A 1 199 ? -15.558 14.813 27.512 1.00 91.56 199 ILE A C 1
ATOM 1520 O O . ILE A 1 199 ? -14.826 15.715 27.100 1.00 91.56 199 ILE A O 1
ATOM 1524 N N . LEU A 1 200 ? -16.881 14.913 27.541 1.00 89.94 200 LEU A N 1
ATOM 1525 C CA . LEU A 1 200 ? -17.586 16.069 27.015 1.00 89.94 200 LEU A CA 1
ATOM 1526 C C . LEU A 1 200 ? -17.756 17.149 28.084 1.00 89.94 200 LEU A C 1
ATOM 1528 O O . LEU A 1 200 ? -18.034 16.871 29.255 1.00 89.94 200 LEU A O 1
ATOM 1532 N N . LYS A 1 201 ? -17.621 18.398 27.650 1.00 84.50 201 LYS A N 1
ATOM 1533 C CA . LYS A 1 201 ? -17.830 19.605 28.452 1.00 84.50 201 LYS A CA 1
ATOM 1534 C C . LYS A 1 201 ? -18.989 20.397 27.863 1.00 84.50 201 LYS A C 1
ATOM 1536 O O . LYS A 1 201 ? -19.235 20.324 26.663 1.00 84.50 201 LYS A O 1
ATOM 1541 N N . GLU A 1 202 ? -19.709 21.123 28.711 1.00 80.12 202 GLU A N 1
ATOM 1542 C CA . GLU A 1 202 ? -20.802 21.988 28.261 1.00 80.12 202 GLU A CA 1
ATOM 1543 C C . GLU A 1 202 ? -20.261 23.051 27.298 1.00 80.12 202 GLU A C 1
ATOM 1545 O O . GLU A 1 202 ? -19.263 23.715 27.591 1.00 80.12 202 GLU A O 1
ATOM 1550 N N . GLU A 1 203 ? -20.922 23.217 26.155 1.00 68.56 203 GLU A N 1
ATOM 1551 C CA . GLU A 1 203 ? -20.621 24.314 25.243 1.00 68.56 203 GLU A CA 1
ATOM 1552 C C . GLU A 1 203 ? -21.139 25.618 25.845 1.00 68.56 203 GLU A C 1
ATOM 1554 O O . GLU A 1 203 ? -22.346 25.846 25.932 1.00 68.56 203 GLU A O 1
ATOM 1559 N N . ILE A 1 204 ? -20.217 26.486 26.260 1.00 59.47 204 ILE A N 1
ATOM 1560 C CA . ILE A 1 204 ? -20.552 27.850 26.662 1.00 59.47 204 ILE A CA 1
ATOM 1561 C C . ILE A 1 204 ? -20.695 28.664 25.368 1.00 59.47 204 ILE A C 1
ATOM 1563 O O . ILE A 1 204 ? -19.707 28.794 24.638 1.00 59.47 204 ILE A O 1
ATOM 1567 N N . PRO A 1 205 ? -21.887 29.193 25.036 1.00 57.50 205 PRO A N 1
ATOM 1568 C CA . PRO A 1 205 ? -22.014 30.103 23.908 1.00 57.50 205 PRO A CA 1
ATOM 1569 C C . PRO A 1 205 ? -21.141 31.332 24.174 1.00 57.50 205 PRO A C 1
ATOM 1571 O O . PRO A 1 205 ? -21.193 31.914 25.256 1.00 57.50 205 PRO A O 1
ATOM 1574 N N . ILE A 1 206 ? -20.325 31.720 23.194 1.00 44.56 206 ILE A N 1
ATOM 1575 C CA . ILE A 1 206 ? -19.628 33.005 23.239 1.00 44.56 206 ILE A CA 1
ATOM 1576 C C . ILE A 1 206 ? -20.712 34.067 23.058 1.00 44.56 206 ILE A C 1
ATOM 1578 O O . ILE A 1 206 ? -21.189 34.289 21.944 1.00 44.56 206 ILE A O 1
ATOM 1582 N N . GLU A 1 207 ? -21.156 34.676 24.154 1.00 45.41 207 GLU A N 1
ATOM 1583 C CA . GLU A 1 207 ? -21.923 35.910 24.069 1.00 45.41 207 GLU A CA 1
ATOM 1584 C C . GLU A 1 207 ? -20.973 36.969 23.503 1.00 45.41 207 GLU A C 1
ATOM 1586 O O . GLU A 1 207 ? -19.998 37.360 24.143 1.00 45.41 207 GLU A O 1
ATOM 1591 N N . ASN A 1 208 ? -21.202 37.377 22.252 1.00 42.22 208 ASN A N 1
ATOM 1592 C CA . ASN A 1 208 ? -20.586 38.586 21.726 1.00 42.22 208 ASN A CA 1
ATOM 1593 C C . ASN A 1 208 ? -21.176 39.759 22.519 1.00 42.22 208 ASN A C 1
ATOM 1595 O O . ASN A 1 208 ? -22.258 40.247 22.189 1.00 42.22 208 ASN A O 1
ATOM 1599 N N . GLU A 1 209 ? -20.490 40.186 23.576 1.00 39.53 209 GLU A N 1
ATOM 1600 C CA . GLU A 1 209 ? -20.695 41.520 24.130 1.00 39.53 209 GLU A CA 1
ATOM 1601 C C . GLU A 1 209 ? -20.207 42.524 23.074 1.00 39.53 209 GLU A C 1
ATOM 1603 O O . GLU A 1 209 ? -19.028 42.535 22.711 1.00 39.53 209 GLU A O 1
ATOM 1608 N N . ASN A 1 210 ? -21.147 43.289 22.510 1.00 40.06 210 ASN A N 1
ATOM 1609 C CA . ASN A 1 210 ? -20.849 44.464 21.686 1.00 40.06 210 ASN A CA 1
ATOM 1610 C C . ASN A 1 210 ? -20.228 45.575 22.533 1.00 40.06 210 ASN A C 1
ATOM 1612 O O . ASN A 1 210 ? -20.751 45.812 23.646 1.00 40.06 210 ASN A O 1
#

pLDDT: mean 85.49, std 14.72, range [39.53, 98.19]

Sequence (210 aa):
MATKYVCKGALCACNQGTKEGALDVSSQNTIFVQEKLMATEDDITFKSPFFGNCKLKKNDPCTPVIETKWENPAANVYVGNKKASLESSELICTVGGKIKITDSLQTGSKIVIFDNYTPPVVTPLKKEIVSVNWKNNDLKNEIDLAYIGDKVSLVVETKNYKEGETIVIVIDEANGKNIKANNKLVKFSGEVNADGFAILKEEIPIENEN

Radius of gyration: 29.71 Å; chains: 1; bounding box: 64×69×68 Å

Foldseek 3Di:
DDWDFAFFQFWKAWPQFPATWGFHADVDDWFDDPLTDFHFQPRPDTDPLGRQFGNLVVRHRDDFAFDGGWPPFDPPDDDVPTGTRIQQTWGAGPSGIIMGGPGSVRPDPDDRPPDGDDPPPPDPFDKDWPDKFKDFPVNPDTDPDDDPPTDIWIKIAIGPDDFFDKDKDKDADPVPDDPPDPDRIWIWMFTQHPRRMTTTDTDDDPPPPD